Protein AF-0000000072272422 (afdb_homodimer)

Radius of gyration: 20.8 Å; Cα contacts (8 Å, |Δi|>4): 587; chains: 2; bounding box: 52×59×51 Å

Structure (mmCIF, N/CA/C/O backbone):
data_AF-0000000072272422-model_v1
#
loop_
_entity.id
_entity.type
_entity.pdbx_description
1 polymer 'Acyl-CoA thioesterase'
#
loop_
_atom_site.group_PDB
_atom_site.id
_atom_site.type_symbol
_atom_site.label_atom_id
_atom_site.label_alt_id
_atom_site.label_comp_id
_atom_site.label_asym_id
_atom_site.label_entity_id
_atom_site.label_seq_id
_atom_site.pdbx_PDB_ins_code
_atom_site.Cartn_x
_atom_site.Cartn_y
_atom_site.Cartn_z
_atom_site.occupancy
_atom_site.B_iso_or_equiv
_atom_site.auth_seq_id
_atom_site.auth_comp_id
_atom_site.auth_asym_id
_atom_site.auth_atom_id
_atom_site.pdbx_PDB_model_num
ATOM 1 N N . MET A 1 1 ? -20.734 10.156 34 1 33 1 MET A N 1
ATOM 2 C CA . MET A 1 1 ? -20.797 10.438 32.562 1 33 1 MET A CA 1
ATOM 3 C C . MET A 1 1 ? -19.469 10.102 31.891 1 33 1 MET A C 1
ATOM 5 O O . MET A 1 1 ? -18.422 10.664 32.25 1 33 1 MET A O 1
ATOM 9 N N . SER A 1 2 ? -19.031 8.828 31.688 1 39.16 2 SER A N 1
ATOM 10 C CA . SER A 1 2 ? -17.734 8.398 31.172 1 39.16 2 SER A CA 1
ATOM 11 C C . SER A 1 2 ? -17.219 9.344 30.094 1 39.16 2 SER A C 1
ATOM 13 O O . SER A 1 2 ? -17.906 9.578 29.094 1 39.16 2 SER A O 1
ATOM 15 N N . THR A 1 3 ? -16.625 10.383 30.406 1 39.88 3 THR A N 1
ATOM 16 C CA . THR A 1 3 ? -16.047 11.352 29.484 1 39.88 3 THR A CA 1
ATOM 17 C C . THR A 1 3 ? -15.391 10.656 28.297 1 39.88 3 THR A C 1
ATOM 19 O O . THR A 1 3 ? -14.297 10.109 28.406 1 39.88 3 THR A O 1
ATOM 22 N N . GLU A 1 4 ? -15.992 9.695 27.641 1 43.56 4 GLU A N 1
ATOM 23 C CA . GLU A 1 4 ? -15.5 9.102 26.406 1 43.56 4 GLU A CA 1
ATOM 24 C C . GLU A 1 4 ? -14.742 10.133 25.578 1 43.56 4 GLU A C 1
ATOM 26 O O . GLU A 1 4 ? -15.328 11.094 25.078 1 43.56 4 GLU A O 1
ATOM 31 N N . SER A 1 5 ? -13.625 10.719 26.047 1 50.19 5 SER A N 1
ATOM 32 C CA . SER A 1 5 ? -12.766 11.688 25.375 1 50.19 5 SER A CA 1
ATOM 33 C C . SER A 1 5 ? -12.734 11.453 23.859 1 50.19 5 SER A C 1
ATOM 35 O O . SER A 1 5 ? -12.242 10.414 23.406 1 50.19 5 SER A O 1
ATOM 37 N N . SER A 1 6 ? -13.883 11.602 23.141 1 58.84 6 SER A N 1
ATOM 38 C CA . SER A 1 6 ? -14.289 11.414 21.75 1 58.84 6 SER A CA 1
ATOM 39 C C . SER A 1 6 ? -13.242 11.969 20.781 1 58.84 6 SER A C 1
ATOM 41 O O . SER A 1 6 ? -12.961 13.164 20.781 1 58.84 6 SER A O 1
ATOM 43 N N . HIS A 1 7 ? -12.117 11.273 20.578 1 73.88 7 HIS A N 1
ATOM 44 C CA . HIS A 1 7 ? -11.211 11.812 19.562 1 73.88 7 HIS A CA 1
ATOM 45 C C . HIS A 1 7 ? -11.938 12.031 18.25 1 73.88 7 HIS A C 1
ATOM 47 O O . HIS A 1 7 ? -12.961 11.398 17.969 1 73.88 7 HIS A O 1
ATOM 53 N N . GLN A 1 8 ? -11.586 13.156 17.672 1 88.81 8 GLN A N 1
ATOM 54 C CA . GLN A 1 8 ? -12.203 13.562 16.406 1 88.81 8 GLN A CA 1
ATOM 55 C C . GLN A 1 8 ? -11.781 12.648 15.266 1 88.81 8 GLN A C 1
ATOM 57 O O . GLN A 1 8 ? -10.633 12.203 15.211 1 88.81 8 GLN A O 1
ATOM 62 N N . VAL A 1 9 ? -12.75 12.219 14.531 1 95.62 9 VAL A N 1
ATOM 63 C CA . VAL A 1 9 ? -12.531 11.516 13.273 1 95.62 9 VAL A CA 1
ATOM 64 C C . VAL A 1 9 ? -12.828 12.445 12.102 1 95.62 9 VAL A C 1
ATOM 66 O O . VAL A 1 9 ? -13.906 13.039 12.039 1 95.62 9 VAL A O 1
ATOM 69 N N . HIS A 1 10 ? -11.812 12.68 11.266 1 97.38 10 HIS A N 1
ATOM 70 C CA . HIS A 1 10 ? -12.031 13.492 10.07 1 97.38 10 HIS A CA 1
ATOM 71 C C . HIS A 1 10 ? -12.594 12.656 8.93 1 97.38 10 HIS A C 1
ATOM 73 O O . HIS A 1 10 ? -12.148 11.531 8.695 1 97.38 10 HIS A O 1
ATOM 79 N N . THR A 1 11 ? -13.578 13.227 8.266 1 98.25 11 THR A N 1
ATOM 80 C CA . THR A 1 11 ? -14.18 12.547 7.121 1 98.25 11 THR A CA 1
ATOM 81 C C . THR A 1 11 ? -13.906 13.305 5.828 1 98.25 11 THR A C 1
ATOM 83 O O . THR A 1 11 ? -14.141 14.516 5.754 1 98.25 11 THR A O 1
ATOM 86 N N . ALA A 1 12 ? -13.367 12.656 4.852 1 98.62 12 ALA A N 1
ATOM 87 C CA . ALA A 1 12 ? -13.141 13.203 3.516 1 98.62 12 ALA A CA 1
ATOM 88 C C . ALA A 1 12 ? -13.828 12.352 2.449 1 98.62 12 ALA A C 1
ATOM 90 O O . ALA A 1 12 ? -13.914 11.133 2.582 1 98.62 12 ALA A O 1
ATOM 91 N N . THR A 1 13 ? -14.328 13.023 1.436 1 98.62 13 THR A N 1
ATOM 92 C CA . THR A 1 13 ? -14.852 12.344 0.254 1 98.62 13 THR A CA 1
ATOM 93 C C . THR A 1 13 ? -13.859 12.438 -0.904 1 98.62 13 THR A C 1
ATOM 95 O O . THR A 1 13 ? -13.414 13.531 -1.257 1 98.62 13 THR A O 1
ATOM 98 N N . VAL A 1 14 ? -13.523 11.297 -1.444 1 98.75 14 VAL A N 1
ATOM 99 C CA . VAL A 1 14 ? -12.547 11.234 -2.521 1 98.75 14 VAL A CA 1
ATOM 100 C C . VAL A 1 14 ? -13.164 10.57 -3.75 1 98.75 14 VAL A C 1
ATOM 102 O O . VAL A 1 14 ? -13.641 9.438 -3.678 1 98.75 14 VAL A O 1
ATOM 105 N N . PRO A 1 15 ? -13.219 11.266 -4.891 1 98.5 15 PRO A N 1
ATOM 106 C CA . PRO A 1 15 ? -13.734 10.648 -6.109 1 98.5 15 PRO A CA 1
ATOM 107 C C . PRO A 1 15 ? -12.898 9.453 -6.57 1 98.5 15 PRO A C 1
ATOM 109 O O . PRO A 1 15 ? -11.68 9.453 -6.398 1 98.5 15 PRO A O 1
ATOM 112 N N . VAL A 1 16 ? -13.578 8.477 -7.066 1 98.06 16 VAL A N 1
ATOM 113 C CA . VAL A 1 16 ? -12.906 7.34 -7.691 1 98.06 16 VAL A CA 1
ATOM 114 C C . VAL A 1 16 ? -12.789 7.574 -9.195 1 98.06 16 VAL A C 1
ATOM 116 O O . VAL A 1 16 ? -13.75 8 -9.844 1 98.06 16 VAL A O 1
ATOM 119 N N . ARG A 1 17 ? -11.688 7.355 -9.789 1 97 17 ARG A N 1
ATOM 120 C CA . ARG A 1 17 ? -11.414 7.613 -11.195 1 97 17 ARG A CA 1
ATOM 121 C C . ARG A 1 17 ? -11.617 6.355 -12.031 1 97 17 ARG A C 1
ATOM 123 O O . ARG A 1 17 ? -11.547 5.238 -11.508 1 97 17 ARG A O 1
ATOM 130 N N . TRP A 1 18 ? -11.836 6.559 -13.344 1 95.81 18 TRP A N 1
ATOM 131 C CA . TRP A 1 18 ? -11.945 5.453 -14.289 1 95.81 18 TRP A CA 1
ATOM 132 C C . TRP A 1 18 ? -10.703 4.57 -14.25 1 95.81 18 TRP A C 1
ATOM 134 O O . TRP A 1 18 ? -10.805 3.342 -14.289 1 95.81 18 TRP A O 1
ATOM 144 N N . THR A 1 19 ? -9.508 5.121 -14.031 1 95.75 19 THR A N 1
ATOM 145 C CA . THR A 1 19 ? -8.227 4.422 -14.102 1 95.75 19 THR A CA 1
ATOM 146 C C . THR A 1 19 ? -7.93 3.705 -12.789 1 95.75 19 THR A C 1
ATOM 148 O O . THR A 1 19 ? -6.953 2.963 -12.688 1 95.75 19 THR A O 1
ATOM 151 N N . ASP A 1 20 ? -8.773 3.939 -11.758 1 97.81 20 ASP A N 1
ATOM 152 C CA . ASP A 1 20 ? -8.578 3.258 -10.484 1 97.81 20 ASP A CA 1
ATOM 153 C C . ASP A 1 20 ? -9.023 1.8 -10.57 1 97.81 20 ASP A C 1
ATOM 155 O O . ASP A 1 20 ? -8.703 0.996 -9.688 1 97.81 20 ASP A O 1
ATOM 159 N N . PHE A 1 21 ? -9.805 1.434 -11.578 1 96.81 21 PHE A N 1
ATOM 160 C CA . PHE A 1 21 ? -10.375 0.099 -11.688 1 96.81 21 PHE A CA 1
ATOM 161 C C . PHE A 1 21 ? -9.531 -0.782 -12.602 1 96.81 21 PHE A C 1
ATOM 163 O O . PHE A 1 21 ? -9.031 -0.32 -13.633 1 96.81 21 PHE A O 1
ATOM 170 N N . ASP A 1 22 ? -9.477 -2.031 -12.172 1 93.31 22 ASP A N 1
ATOM 171 C CA . ASP A 1 22 ? -8.727 -2.98 -12.992 1 93.31 22 ASP A CA 1
ATOM 172 C C . ASP A 1 22 ? -9.641 -3.676 -14 1 93.31 22 ASP A C 1
ATOM 174 O O . ASP A 1 22 ? -10.805 -3.305 -14.148 1 93.31 22 ASP A O 1
ATOM 178 N N . ARG A 1 23 ? -9.047 -4.617 -14.75 1 89.88 23 ARG A N 1
ATOM 179 C CA . ARG A 1 23 ? -9.75 -5.297 -15.828 1 89.88 23 ARG A CA 1
ATOM 180 C C . ARG A 1 23 ? -10.883 -6.156 -15.289 1 89.88 23 ARG A C 1
ATOM 182 O O . ARG A 1 23 ? -11.758 -6.59 -16.047 1 89.88 23 ARG A O 1
ATOM 189 N N . PHE A 1 24 ? -10.898 -6.445 -13.953 1 87.5 24 PHE A N 1
ATOM 190 C CA . PHE A 1 24 ? -11.953 -7.254 -13.352 1 87.5 24 PHE A CA 1
ATOM 191 C C . PHE A 1 24 ? -13.039 -6.367 -12.742 1 87.5 24 PHE A C 1
ATOM 193 O O . PHE A 1 24 ? -13.984 -6.867 -12.141 1 87.5 24 PHE A O 1
ATOM 200 N N . GLY A 1 25 ? -12.859 -5.039 -12.828 1 91.81 25 GLY A N 1
ATOM 201 C CA . GLY A 1 25 ? -13.875 -4.102 -12.383 1 91.81 25 GLY A CA 1
ATOM 202 C C . GLY A 1 25 ? -13.773 -3.771 -10.906 1 91.81 25 GLY A C 1
ATOM 203 O O . GLY A 1 25 ? -14.766 -3.393 -10.281 1 91.81 25 GLY A O 1
ATOM 204 N N . HIS A 1 26 ? -12.656 -3.996 -10.328 1 93.75 26 HIS A N 1
ATOM 205 C CA . HIS A 1 26 ? -12.422 -3.629 -8.93 1 93.75 26 HIS A CA 1
ATOM 206 C C . HIS A 1 26 ? -11.359 -2.541 -8.82 1 93.75 26 HIS A C 1
ATOM 208 O O . HIS A 1 26 ? -10.469 -2.449 -9.672 1 93.75 26 HIS A O 1
ATOM 214 N N . VAL A 1 27 ? -11.445 -1.719 -7.824 1 97.75 27 VAL A N 1
ATOM 215 C CA . VAL A 1 27 ? -10.359 -0.793 -7.527 1 97.75 27 VAL A CA 1
ATOM 216 C C . VAL A 1 27 ? -9.07 -1.572 -7.27 1 97.75 27 VAL A C 1
ATOM 218 O O . VAL A 1 27 ? -9.07 -2.549 -6.516 1 97.75 27 VAL A O 1
ATOM 221 N N . THR A 1 28 ? -8.023 -1.118 -7.914 1 97.81 28 THR A N 1
ATOM 222 C CA . THR A 1 28 ? -6.742 -1.811 -7.836 1 97.81 28 THR A CA 1
ATOM 223 C C . THR A 1 28 ? -6.121 -1.644 -6.453 1 97.81 28 THR A C 1
ATOM 225 O O . THR A 1 28 ? -6.418 -0.682 -5.742 1 97.81 28 THR A O 1
ATOM 228 N N . ASN A 1 29 ? -5.242 -2.615 -6.047 1 98.25 29 ASN A N 1
ATOM 229 C CA . ASN A 1 29 ? -4.598 -2.574 -4.738 1 98.25 29 ASN A CA 1
ATOM 230 C C . ASN A 1 29 ? -3.852 -1.261 -4.523 1 98.25 29 ASN A C 1
ATOM 232 O O . ASN A 1 29 ? -3.906 -0.683 -3.436 1 98.25 29 ASN A O 1
ATOM 236 N N . SER A 1 30 ? -3.172 -0.799 -5.504 1 98.62 30 SER A N 1
ATOM 237 C CA . SER A 1 30 ? -2.383 0.423 -5.391 1 98.62 30 SER A CA 1
ATOM 238 C C . SER A 1 30 ? -3.279 1.651 -5.277 1 98.62 30 SER A C 1
ATOM 240 O O . SER A 1 30 ? -2.92 2.631 -4.621 1 98.62 30 SER A O 1
ATOM 242 N N . ALA A 1 31 ? -4.465 1.591 -5.887 1 98.56 31 ALA A N 1
ATOM 243 C CA . ALA A 1 31 ? -5.367 2.74 -5.875 1 98.56 31 ALA A CA 1
ATOM 244 C C . ALA A 1 31 ? -5.859 3.035 -4.461 1 98.56 31 ALA A C 1
ATOM 246 O O . ALA A 1 31 ? -6.094 4.195 -4.109 1 98.56 31 ALA A O 1
ATOM 247 N N . TYR A 1 32 ? -5.988 2.01 -3.643 1 98.88 32 TYR A N 1
ATOM 248 C CA . TYR A 1 32 ? -6.367 2.242 -2.254 1 98.88 32 TYR A CA 1
ATOM 249 C C . TYR A 1 32 ? -5.344 3.129 -1.551 1 98.88 32 TYR A C 1
ATOM 251 O O . TYR A 1 32 ? -5.707 3.959 -0.714 1 98.88 32 TYR A O 1
ATOM 259 N N . VAL A 1 33 ? -4.098 2.949 -1.859 1 98.88 33 VAL A N 1
ATOM 260 C CA . VAL A 1 33 ? -3.027 3.766 -1.303 1 98.88 33 VAL A CA 1
ATOM 261 C C . VAL A 1 33 ? -3.209 5.219 -1.731 1 98.88 33 VAL A C 1
ATOM 263 O O . VAL A 1 33 ? -3.102 6.133 -0.91 1 98.88 33 VAL A O 1
ATOM 266 N N . ASP A 1 34 ? -3.572 5.418 -2.973 1 98.56 34 ASP A N 1
ATOM 267 C CA . ASP A 1 34 ? -3.783 6.758 -3.506 1 98.56 34 ASP A CA 1
ATOM 268 C C . ASP A 1 34 ? -4.996 7.422 -2.857 1 98.56 34 ASP A C 1
ATOM 270 O O . ASP A 1 34 ? -4.941 8.602 -2.492 1 98.56 34 ASP A O 1
ATOM 274 N N . LEU A 1 35 ? -6.059 6.691 -2.777 1 98.81 35 LEU A N 1
ATOM 275 C CA . LEU A 1 35 ? -7.273 7.215 -2.17 1 98.81 35 LEU A CA 1
ATOM 276 C C . LEU A 1 35 ? -7.02 7.648 -0.729 1 98.81 35 LEU A C 1
ATOM 278 O O . LEU A 1 35 ? -7.461 8.719 -0.312 1 98.81 35 LEU A O 1
ATOM 282 N N . ALA A 1 36 ? -6.293 6.809 -0.017 1 98.88 36 ALA A N 1
ATOM 283 C CA . ALA A 1 36 ? -5.941 7.137 1.361 1 98.88 36 ALA A CA 1
ATOM 284 C C . ALA A 1 36 ? -5.066 8.383 1.421 1 98.88 36 ALA A C 1
ATOM 286 O O . ALA A 1 36 ? -5.25 9.242 2.293 1 98.88 36 ALA A O 1
ATOM 287 N N . GLN A 1 37 ? -4.125 8.453 0.555 1 98.44 37 GLN A N 1
ATOM 288 C CA . GLN A 1 37 ? -3.242 9.617 0.495 1 98.44 37 GLN A CA 1
ATOM 289 C C . GLN A 1 37 ? -4.031 10.891 0.211 1 98.44 37 GLN A C 1
ATOM 291 O O . GLN A 1 37 ? -3.814 11.914 0.861 1 98.44 37 GLN A O 1
ATOM 296 N N . GLU A 1 38 ? -4.918 10.836 -0.763 1 98.25 38 GLU A N 1
ATOM 297 C CA . GLU A 1 38 ? -5.746 11.992 -1.076 1 98.25 38 GLU A CA 1
ATOM 298 C C . GLU A 1 38 ? -6.559 12.438 0.138 1 98.25 38 GLU A C 1
ATOM 300 O O . GLU A 1 38 ? -6.668 13.633 0.416 1 98.25 38 GLU A O 1
ATOM 305 N N . ALA A 1 39 ? -7.094 11.484 0.856 1 98.75 39 ALA A N 1
ATOM 306 C CA . ALA A 1 39 ? -7.867 11.805 2.051 1 98.75 39 ALA A CA 1
ATOM 307 C C . ALA A 1 39 ? -6.996 12.477 3.109 1 98.75 39 ALA A C 1
ATOM 309 O O . ALA A 1 39 ? -7.434 13.406 3.791 1 98.75 39 ALA A O 1
ATOM 310 N N . ARG A 1 40 ? -5.762 12.008 3.287 1 97.88 40 ARG A N 1
ATOM 311 C CA . ARG A 1 40 ? -4.848 12.648 4.23 1 97.88 40 ARG A CA 1
ATOM 312 C C . ARG A 1 40 ? -4.539 14.078 3.809 1 97.88 40 ARG A C 1
ATOM 314 O O . ARG A 1 40 ? -4.379 14.961 4.656 1 97.88 40 ARG A O 1
ATOM 321 N N . THR A 1 41 ? -4.406 14.289 2.48 1 96.5 41 THR A N 1
ATOM 322 C CA . THR A 1 41 ? -4.176 15.633 1.97 1 96.5 41 THR A CA 1
ATOM 323 C C . THR A 1 41 ? -5.344 16.547 2.316 1 96.5 41 THR A C 1
ATOM 325 O O . THR A 1 41 ? -5.141 17.672 2.787 1 96.5 41 THR A O 1
ATOM 328 N N . VAL A 1 42 ? -6.574 16.109 2.105 1 97.19 42 VAL A N 1
ATOM 329 C CA . VAL A 1 42 ? -7.77 16.875 2.459 1 97.19 42 VAL A CA 1
ATOM 330 C C . VAL A 1 42 ? -7.773 17.156 3.961 1 97.19 42 VAL A C 1
ATOM 332 O O . VAL A 1 42 ? -8.023 18.281 4.383 1 97.19 42 VAL A O 1
ATOM 335 N N . TRP A 1 43 ? -7.438 16.109 4.73 1 97.06 43 TRP A N 1
ATOM 336 C CA . TRP A 1 43 ? -7.359 16.25 6.18 1 97.06 43 TRP A CA 1
ATOM 337 C C . TRP A 1 43 ? -6.371 17.359 6.562 1 97.06 43 TRP A C 1
ATOM 339 O O . TRP A 1 43 ? -6.684 18.219 7.383 1 97.06 43 TRP A O 1
ATOM 349 N N . ALA A 1 44 ? -5.223 17.328 6.012 1 95.12 44 ALA A N 1
ATOM 350 C CA . ALA A 1 44 ? -4.191 18.312 6.309 1 95.12 44 ALA A CA 1
ATOM 351 C C . ALA A 1 44 ? -4.645 19.719 5.918 1 95.12 44 ALA A C 1
ATOM 353 O O . ALA A 1 44 ? -4.449 20.672 6.672 1 95.12 44 ALA A O 1
ATOM 354 N N . ASN A 1 45 ? -5.207 19.844 4.77 1 94.38 45 ASN A N 1
ATOM 355 C CA . ASN A 1 45 ? -5.691 21.141 4.305 1 94.38 45 ASN A CA 1
ATOM 356 C C . ASN A 1 45 ? -6.766 21.703 5.23 1 94.38 45 ASN A C 1
ATOM 358 O O . ASN A 1 45 ? -6.75 22.891 5.555 1 94.38 45 ASN A O 1
ATOM 362 N N . ASP A 1 46 ? -7.629 20.859 5.695 1 94.25 46 ASP A N 1
ATOM 363 C CA . ASP A 1 46 ? -8.758 21.281 6.52 1 94.25 46 ASP A CA 1
ATOM 364 C C . ASP A 1 46 ? -8.297 21.688 7.918 1 94.25 46 ASP A C 1
ATOM 366 O O . ASP A 1 46 ? -8.953 22.484 8.586 1 94.25 46 ASP A O 1
ATOM 370 N N . ASN A 1 47 ? -7.18 21.125 8.352 1 92 47 ASN A N 1
ATOM 371 C CA . ASN A 1 47 ? -6.875 21.25 9.766 1 92 47 ASN A CA 1
ATOM 372 C C . ASN A 1 47 ? -5.598 22.047 10 1 92 47 ASN A C 1
ATOM 374 O O . ASN A 1 47 ? -5.363 22.562 11.094 1 92 47 ASN A O 1
ATOM 378 N N . PHE A 1 48 ? -4.75 22.141 9.023 1 87.69 48 PHE A N 1
ATOM 379 C CA . PHE A 1 48 ? -3.557 22.969 9.133 1 87.69 48 PHE A CA 1
ATOM 380 C C . PHE A 1 48 ? -3.711 24.266 8.336 1 87.69 48 PHE A C 1
ATOM 382 O O . PHE A 1 48 ? -3.66 25.359 8.898 1 87.69 48 PHE A O 1
ATOM 389 N N . ALA A 1 49 ? -4.055 24.172 7.125 1 76.62 49 ALA A N 1
ATOM 390 C CA . ALA A 1 49 ? -4.07 25.328 6.219 1 76.62 49 ALA A CA 1
ATOM 391 C C . ALA A 1 49 ? -5.145 26.328 6.621 1 76.62 49 ALA A C 1
ATOM 393 O O . ALA A 1 49 ? -4.887 27.531 6.668 1 76.62 49 ALA A O 1
ATOM 394 N N . VAL A 1 50 ? -6.273 25.891 6.957 1 74.25 50 VAL A N 1
ATOM 395 C CA . VAL A 1 50 ? -7.406 26.75 7.297 1 74.25 50 VAL A CA 1
ATOM 396 C C . VAL A 1 50 ? -7.105 27.516 8.586 1 74.25 50 VAL A C 1
ATOM 398 O O . VAL A 1 50 ? -7.551 28.656 8.75 1 74.25 50 VAL A O 1
ATOM 401 N N . LYS A 1 51 ? -6.242 26.906 9.344 1 77.81 51 LYS A N 1
ATOM 402 C CA . LYS A 1 51 ? -5.922 27.531 10.625 1 77.81 51 LYS A CA 1
ATOM 403 C C . LYS A 1 51 ? -4.703 28.438 10.5 1 77.81 51 LYS A C 1
ATOM 405 O O . LYS A 1 51 ? -4.238 29 11.5 1 77.81 51 LYS A O 1
ATOM 410 N N . GLY A 1 52 ? -4.215 28.516 9.211 1 78.31 52 GLY A N 1
ATOM 411 C CA . GLY 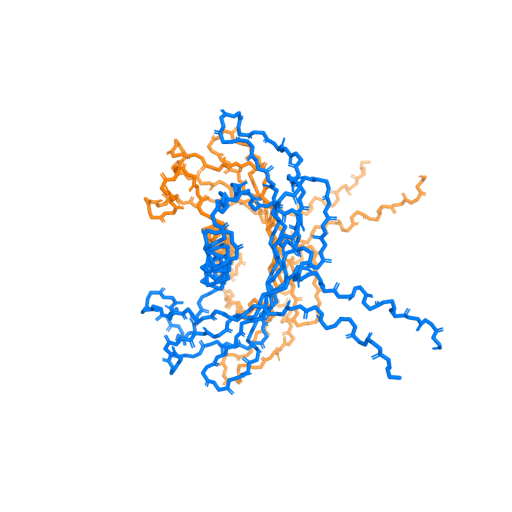A 1 52 ? -3.1 29.422 8.961 1 78.31 52 GLY A CA 1
ATOM 412 C C . GLY A 1 52 ? -1.747 28.781 9.211 1 78.31 52 GLY A C 1
ATOM 413 O O . GLY A 1 52 ? -0.725 29.469 9.242 1 78.31 52 GLY A O 1
ATOM 414 N N . HIS A 1 53 ? -1.85 27.453 9.422 1 79.06 53 HIS A N 1
ATOM 415 C CA . HIS A 1 53 ? -0.601 26.75 9.688 1 79.06 53 HIS A CA 1
ATOM 416 C C . HIS A 1 53 ? -0.045 26.125 8.414 1 79.06 53 HIS A C 1
ATOM 418 O O . HIS A 1 53 ? -0.803 25.781 7.5 1 79.06 53 HIS A O 1
ATOM 424 N N . GLN A 1 54 ? 1.238 26.109 8.375 1 84.31 54 GLN A N 1
ATOM 425 C CA . GLN A 1 54 ? 1.876 25.375 7.289 1 84.31 54 GLN A CA 1
ATOM 426 C C . GLN A 1 54 ? 1.625 23.875 7.426 1 84.31 54 GLN A C 1
ATOM 428 O O . GLN A 1 54 ? 1.672 23.328 8.531 1 84.31 54 GLN A O 1
ATOM 433 N N . ILE A 1 55 ? 1.175 23.266 6.387 1 87.56 55 ILE A N 1
ATOM 434 C CA . ILE A 1 55 ? 1.056 21.812 6.355 1 87.56 55 ILE A CA 1
ATOM 435 C C . ILE A 1 55 ? 2.439 21.188 6.473 1 87.56 55 ILE A C 1
ATOM 437 O O . ILE A 1 55 ? 3.35 21.516 5.711 1 87.56 55 ILE A O 1
ATOM 441 N N . PRO A 1 56 ? 2.57 20.344 7.43 1 90.06 56 PRO A N 1
ATOM 442 C CA . PRO A 1 56 ? 3.881 19.703 7.539 1 90.06 56 PRO A CA 1
ATOM 443 C C . PRO A 1 56 ? 4.223 18.844 6.32 1 90.06 56 PRO A C 1
ATOM 445 O O . PRO A 1 56 ? 3.354 18.156 5.789 1 90.06 56 PRO A O 1
ATOM 448 N N . ALA A 1 57 ? 5.477 19.016 5.902 1 91.69 57 ALA A N 1
ATOM 449 C CA . ALA A 1 57 ? 5.996 18.078 4.914 1 91.69 57 ALA A CA 1
ATOM 450 C C 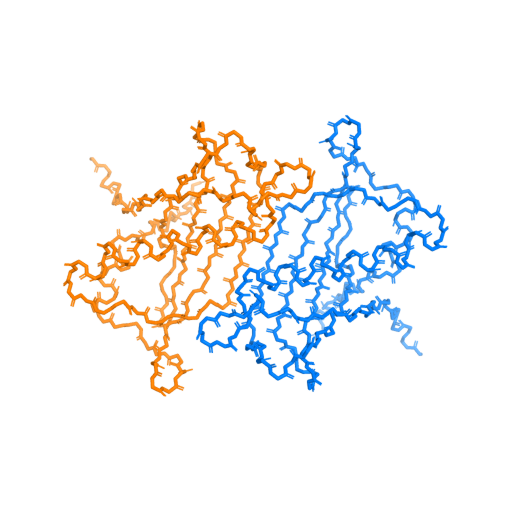. ALA A 1 57 ? 6.305 16.734 5.555 1 91.69 57 ALA A C 1
ATOM 452 O O . ALA A 1 57 ? 6.973 16.656 6.59 1 91.69 57 ALA A O 1
ATOM 453 N N . VAL A 1 58 ? 5.762 15.68 4.957 1 95.06 58 VAL A N 1
ATOM 454 C CA . VAL A 1 58 ? 5.988 14.359 5.535 1 95.06 58 VAL A CA 1
ATOM 455 C C . VAL A 1 58 ? 6.414 13.383 4.445 1 95.06 58 VAL A C 1
ATOM 457 O O . VAL A 1 58 ? 6.062 13.555 3.275 1 95.06 58 VAL A O 1
ATOM 460 N N . PHE A 1 59 ? 7.184 12.367 4.875 1 95.19 59 PHE A N 1
ATOM 461 C CA . PHE A 1 59 ? 7.445 11.164 4.094 1 95.19 59 PHE A CA 1
ATOM 462 C C . PHE A 1 59 ? 6.75 9.953 4.711 1 95.19 59 PHE A C 1
ATOM 464 O O . PHE A 1 59 ? 6.758 9.789 5.93 1 95.19 59 PHE A O 1
ATOM 471 N N . VAL A 1 60 ? 6.156 9.203 3.846 1 98.12 60 VAL A N 1
ATOM 472 C CA . VAL A 1 60 ? 5.598 7.945 4.324 1 98.12 60 VAL A CA 1
ATOM 473 C C . VAL A 1 60 ? 6.715 6.914 4.484 1 98.12 60 VAL A C 1
ATOM 475 O O . VAL A 1 60 ? 7.426 6.605 3.527 1 98.12 60 VAL A O 1
ATOM 478 N N . ARG A 1 61 ? 6.801 6.418 5.66 1 98.38 61 ARG A N 1
ATOM 479 C CA . ARG A 1 61 ? 7.84 5.441 5.98 1 98.38 61 ARG A CA 1
ATOM 480 C C . ARG A 1 61 ? 7.305 4.016 5.867 1 98.38 61 ARG A C 1
ATOM 482 O O . ARG A 1 61 ? 8.062 3.082 5.605 1 98.38 61 ARG A O 1
ATOM 489 N N . HIS A 1 62 ? 6.086 3.861 6.164 1 98.81 62 HIS A N 1
ATOM 490 C CA . HIS A 1 62 ? 5.426 2.562 6.211 1 98.81 62 HIS A CA 1
ATOM 491 C C . HIS A 1 62 ? 3.941 2.686 5.879 1 98.81 62 HIS A C 1
ATOM 493 O O . HIS A 1 62 ? 3.275 3.621 6.328 1 98.81 62 HIS A O 1
ATOM 499 N N . ILE A 1 63 ? 3.461 1.791 5.109 1 98.88 63 ILE A N 1
ATOM 500 C CA . ILE A 1 63 ? 2.023 1.714 4.875 1 98.88 63 ILE A CA 1
ATOM 501 C C . ILE A 1 63 ? 1.566 0.259 4.945 1 98.88 63 ILE A C 1
ATOM 503 O O . ILE A 1 63 ? 2.299 -0.648 4.543 1 98.88 63 ILE A O 1
ATOM 507 N N . GLU A 1 64 ? 0.351 0.072 5.445 1 98.75 64 GLU A N 1
ATOM 508 C CA . GLU A 1 64 ? -0.373 -1.196 5.434 1 98.75 64 GLU A CA 1
ATOM 509 C C . GLU A 1 64 ? -1.795 -1.014 4.91 1 98.75 64 GLU A C 1
ATOM 511 O O . GLU A 1 64 ? -2.449 -0.012 5.207 1 98.75 64 GLU A O 1
ATOM 516 N N . VAL A 1 65 ? -2.178 -1.974 4.211 1 98.94 65 VAL A N 1
ATOM 517 C CA . VAL A 1 65 ? -3.566 -1.986 3.762 1 98.94 65 VAL A CA 1
ATOM 518 C C . VAL A 1 65 ? -4.184 -3.359 4.027 1 98.94 65 VAL A C 1
ATOM 520 O O . VAL A 1 65 ? -3.625 -4.383 3.627 1 98.94 65 VAL A O 1
ATOM 523 N N . ASP A 1 66 ? -5.223 -3.414 4.734 1 98.94 66 ASP A N 1
ATOM 524 C CA . ASP A 1 66 ? -6.105 -4.578 4.77 1 98.94 66 ASP A CA 1
ATOM 525 C C . ASP A 1 66 ? -7.258 -4.422 3.781 1 98.94 66 ASP A C 1
ATOM 527 O O . ASP A 1 66 ? -8.062 -3.498 3.9 1 98.94 66 ASP A O 1
ATOM 531 N N . TYR A 1 67 ? -7.23 -5.281 2.848 1 98.69 67 TYR A N 1
ATOM 532 C CA . TYR A 1 67 ? -8.32 -5.289 1.872 1 98.69 67 TYR A CA 1
ATOM 533 C C . TYR A 1 67 ? -9.461 -6.176 2.34 1 98.69 67 TYR A C 1
ATOM 535 O O . TYR A 1 67 ? -9.32 -7.398 2.404 1 98.69 67 TYR A O 1
ATOM 543 N N . LEU A 1 68 ? -10.609 -5.609 2.562 1 98.12 68 LEU A N 1
ATOM 544 C CA . LEU A 1 68 ? -11.695 -6.324 3.223 1 98.12 68 LEU A CA 1
ATOM 545 C C . LEU A 1 68 ? -12.797 -6.676 2.23 1 98.12 68 LEU A C 1
ATOM 547 O O . LEU A 1 68 ? -13.352 -7.777 2.275 1 98.12 68 LEU A O 1
ATOM 551 N N . ARG A 1 69 ? -13.148 -5.695 1.438 1 96.06 69 ARG A N 1
ATOM 552 C CA . ARG A 1 69 ? -14.156 -5.828 0.392 1 96.06 69 ARG A CA 1
ATOM 553 C C . ARG A 1 69 ? -13.781 -5.008 -0.838 1 96.06 69 ARG A C 1
ATOM 555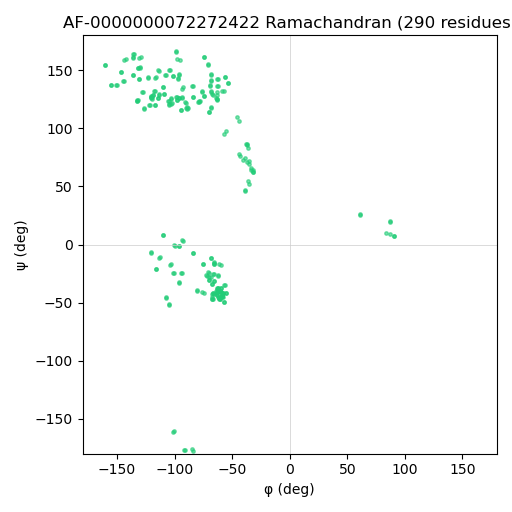 O O . ARG A 1 69 ? -13.273 -3.891 -0.714 1 96.06 69 ARG A O 1
ATOM 562 N N . PRO A 1 70 ? -14.062 -5.617 -2.023 1 96.19 70 PRO A N 1
ATOM 563 C CA . PRO A 1 70 ? -13.75 -4.812 -3.207 1 96.19 70 PRO A CA 1
ATOM 564 C C . PRO A 1 70 ? -14.664 -3.598 -3.352 1 96.19 70 PRO A C 1
ATOM 566 O O . PRO A 1 70 ? -15.852 -3.67 -3.016 1 96.19 70 PRO A O 1
ATOM 569 N N . ILE A 1 71 ? 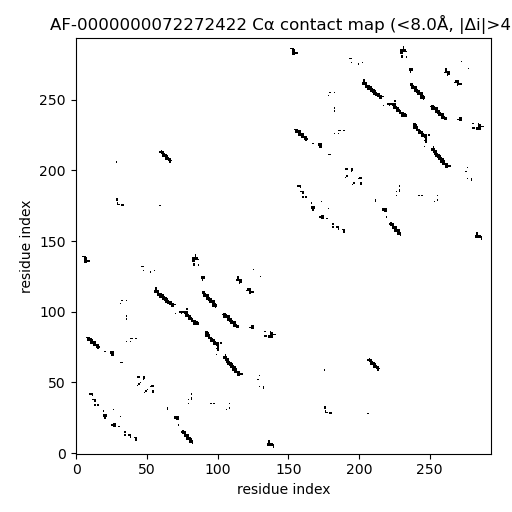-14.094 -2.49 -3.779 1 97.5 71 ILE A N 1
ATOM 570 C CA . ILE A 1 71 ? -14.891 -1.349 -4.219 1 97.5 71 ILE A CA 1
ATOM 571 C C . ILE A 1 71 ? -15.289 -1.533 -5.68 1 97.5 71 ILE A C 1
ATOM 573 O O . ILE A 1 71 ? -14.438 -1.729 -6.547 1 97.5 71 ILE A O 1
ATOM 577 N N . MET A 1 72 ? -16.578 -1.431 -5.988 1 96.06 72 MET A N 1
ATOM 578 C CA . MET A 1 72 ? -17.125 -1.739 -7.305 1 96.06 72 MET A CA 1
ATOM 579 C C . MET A 1 72 ? -17.328 -0.467 -8.117 1 96.06 72 MET A C 1
ATOM 581 O O . MET A 1 72 ? -17.391 0.631 -7.562 1 96.06 72 MET A O 1
ATOM 585 N N . PRO A 1 73 ? -17.547 -0.659 -9.422 1 95.31 73 PRO A N 1
ATOM 586 C CA . PRO A 1 73 ? -17.672 0.504 -10.305 1 95.31 73 PRO A CA 1
ATOM 587 C C . PRO A 1 73 ? -18.906 1.349 -10 1 95.31 73 PRO A C 1
ATOM 589 O O . PRO A 1 73 ? -19 2.492 -10.453 1 95.31 73 PRO A O 1
ATOM 592 N N . SER A 1 74 ? -19.797 0.825 -9.32 1 94.75 74 SER A N 1
ATOM 593 C CA . SER A 1 74 ? -20.969 1.592 -8.922 1 94.75 74 SER A CA 1
ATOM 594 C C . SER A 1 74 ? -20.609 2.678 -7.918 1 94.75 74 SER A C 1
ATOM 596 O O . SER A 1 74 ? -21.422 3.574 -7.645 1 94.75 74 SER A O 1
ATOM 598 N N . THR A 1 75 ? -19.438 2.637 -7.383 1 96.19 75 THR A N 1
ATOM 599 C CA . THR A 1 75 ? -18.969 3.637 -6.426 1 96.19 75 THR A CA 1
ATOM 600 C C . THR A 1 75 ? -18.281 4.797 -7.145 1 96.19 75 THR A C 1
ATOM 602 O O . THR A 1 75 ? -17.25 4.613 -7.797 1 96.19 75 THR A O 1
ATOM 605 N N . SER A 1 76 ? -18.828 5.984 -7.027 1 96.62 76 SER A N 1
ATOM 606 C CA . SER A 1 76 ? -18.25 7.156 -7.68 1 96.62 76 SER A CA 1
ATOM 607 C C . SER A 1 76 ? -17.312 7.902 -6.738 1 96.62 76 SER A C 1
ATOM 609 O O . SER A 1 76 ? -16.453 8.68 -7.188 1 96.62 76 SER A O 1
ATOM 611 N N . GLN A 1 77 ? -17.531 7.73 -5.449 1 98.31 77 GLN A N 1
ATOM 612 C CA . GLN A 1 77 ? -16.688 8.328 -4.422 1 98.31 77 GLN A CA 1
ATOM 613 C C . GLN A 1 77 ? -16.578 7.418 -3.195 1 98.31 77 GLN A C 1
ATOM 615 O O . GLN A 1 77 ? -17.531 6.691 -2.881 1 98.31 77 GLN A O 1
ATOM 620 N N . VAL A 1 78 ? -15.43 7.508 -2.576 1 98.75 78 VAL A N 1
ATOM 621 C CA . VAL A 1 78 ? -15.281 6.809 -1.306 1 98.75 78 VAL A CA 1
ATOM 622 C C . VAL A 1 78 ? -15.258 7.812 -0.158 1 98.75 78 VAL A C 1
ATOM 624 O O . VAL A 1 78 ? -14.82 8.953 -0.33 1 98.75 78 VAL A O 1
ATOM 627 N N . VAL A 1 79 ? -15.797 7.41 0.917 1 98.81 79 VAL A N 1
ATOM 628 C CA . VAL A 1 79 ? -15.664 8.164 2.16 1 98.81 79 VAL A CA 1
ATOM 629 C C . VAL A 1 79 ? -14.516 7.59 2.986 1 98.81 79 VAL A C 1
ATOM 631 O O . VAL A 1 79 ? -14.453 6.383 3.229 1 98.81 79 VAL A O 1
ATOM 634 N N . VAL A 1 80 ? -13.594 8.453 3.365 1 98.88 80 VAL A N 1
ATOM 635 C CA . VAL A 1 80 ? -12.438 8.016 4.141 1 98.88 80 VAL A CA 1
ATOM 636 C C . VAL A 1 80 ? -12.453 8.688 5.512 1 98.88 80 VAL A C 1
ATOM 638 O O . VAL A 1 80 ? -12.477 9.914 5.605 1 98.88 80 VAL A O 1
ATOM 641 N N . GLU A 1 81 ? -12.5 7.871 6.523 1 98.69 81 GLU A N 1
ATOM 642 C CA . GLU A 1 81 ? -12.359 8.344 7.898 1 98.69 81 GLU A CA 1
ATOM 643 C C . GLU A 1 81 ? -10.914 8.258 8.375 1 98.69 81 GLU A C 1
ATOM 645 O O . GLU A 1 81 ? -10.289 7.199 8.281 1 98.69 81 GLU A O 1
ATOM 650 N N . THR A 1 82 ? -10.391 9.383 8.859 1 98.25 82 THR A N 1
ATOM 651 C CA . THR A 1 82 ? -8.984 9.469 9.242 1 98.25 82 THR A CA 1
ATOM 652 C C . THR A 1 82 ? -8.844 9.812 10.727 1 98.25 82 THR A C 1
ATOM 654 O O . THR A 1 82 ? -9.484 10.75 11.211 1 98.25 82 THR A O 1
ATOM 657 N N . GLU A 1 83 ? -8.109 9.031 11.43 1 97.81 83 GLU A N 1
ATOM 658 C CA . GLU A 1 83 ? -7.695 9.336 12.797 1 97.81 83 GLU A CA 1
ATOM 659 C C . GLU A 1 83 ? -6.188 9.172 12.969 1 97.81 83 GLU A C 1
ATOM 661 O O . GLU A 1 83 ? -5.52 8.594 12.109 1 97.81 83 GLU A O 1
ATOM 666 N N . VAL A 1 84 ? -5.668 9.781 14.023 1 97.56 84 VAL A N 1
ATOM 667 C CA . VAL A 1 84 ? -4.266 9.602 14.398 1 97.56 84 VAL A CA 1
ATOM 668 C C . VAL A 1 84 ? -4.16 8.57 15.523 1 97.56 84 VAL A C 1
ATOM 670 O O . VAL A 1 84 ? -4.785 8.727 16.578 1 97.56 84 VAL A O 1
ATOM 673 N N . VAL A 1 85 ? -3.293 7.516 15.297 1 97.62 85 VAL A N 1
ATOM 674 C CA . VAL A 1 85 ? -3.32 6.422 16.266 1 97.62 85 VAL A CA 1
ATOM 675 C C . VAL A 1 85 ? -2.004 6.383 17.031 1 97.62 85 VAL A C 1
ATOM 677 O O . VAL A 1 85 ? -1.886 5.676 18.031 1 97.62 85 VAL A O 1
ATOM 680 N N . HIS A 1 86 ? -1.022 7.082 16.641 1 97.69 86 HIS A N 1
ATOM 681 C CA . HIS A 1 86 ? 0.255 7.191 17.328 1 97.69 86 HIS A CA 1
ATOM 682 C C . HIS A 1 86 ? 0.962 8.5 16.984 1 97.69 86 HIS A C 1
ATOM 684 O O . HIS A 1 86 ? 0.963 8.922 15.828 1 97.69 86 HIS A O 1
ATOM 690 N N . ILE A 1 87 ? 1.507 9.125 17.953 1 97.06 87 ILE A N 1
ATOM 691 C CA . ILE A 1 87 ? 2.334 10.305 17.75 1 97.06 87 ILE A CA 1
ATOM 692 C C . ILE A 1 87 ? 3.689 10.109 18.422 1 97.06 87 ILE A C 1
ATOM 694 O O . ILE A 1 87 ? 3.758 9.883 19.641 1 97.06 87 ILE A O 1
ATOM 698 N N . GLY A 1 88 ? 4.727 10.109 17.641 1 97.25 88 GLY A N 1
ATOM 699 C CA . GLY A 1 88 ? 6.086 10.078 18.172 1 97.25 88 GLY A CA 1
ATOM 700 C C . GLY A 1 88 ? 6.766 11.43 18.156 1 97.25 88 GLY A C 1
ATOM 701 O O . GLY A 1 88 ? 6.098 12.469 18.078 1 97.25 88 GLY A O 1
ATOM 702 N N . ASN A 1 89 ? 8.078 11.391 18.25 1 97.62 89 ASN A N 1
ATOM 703 C CA . ASN A 1 89 ? 8.844 12.633 18.25 1 97.62 89 ASN A CA 1
ATOM 704 C C . ASN A 1 89 ? 8.914 13.25 16.859 1 97.62 89 ASN A C 1
ATOM 706 O O . ASN A 1 89 ? 8.781 14.461 16.703 1 97.62 89 ASN A O 1
ATOM 710 N N . THR A 1 90 ? 9.117 12.398 15.891 1 97.88 90 THR A N 1
ATOM 711 C CA . THR A 1 90 ? 9.32 12.906 14.539 1 97.88 90 THR A CA 1
ATOM 712 C C . THR A 1 90 ? 8.25 12.367 13.586 1 97.88 90 THR A C 1
ATOM 714 O O . THR A 1 90 ? 8.172 12.789 12.43 1 97.88 90 THR A O 1
ATOM 717 N N . SER A 1 91 ? 7.434 11.422 14.133 1 98.31 91 SER A N 1
ATOM 718 C CA . SER A 1 91 ? 6.496 10.742 13.242 1 98.31 91 SER A CA 1
ATOM 719 C C . SER A 1 91 ? 5.117 10.617 13.875 1 98.31 91 SER A C 1
ATOM 721 O O . SER A 1 91 ? 4.965 10.812 15.086 1 98.31 91 SER A O 1
ATOM 723 N N . PHE A 1 92 ? 4.168 10.391 13.07 1 98 92 PHE A N 1
ATOM 724 C CA . PHE A 1 92 ? 2.826 10.047 13.523 1 98 92 PHE A CA 1
ATOM 725 C C . PHE A 1 92 ? 2.186 9.031 12.586 1 98 92 PHE A C 1
ATOM 727 O O . PHE A 1 92 ? 2.607 8.883 11.438 1 98 92 PHE A O 1
ATOM 734 N N . THR A 1 93 ? 1.16 8.305 13.117 1 98.69 93 THR A N 1
ATOM 735 C CA . THR A 1 93 ? 0.504 7.227 12.391 1 98.69 93 THR A CA 1
ATOM 736 C C . THR A 1 93 ? -0.983 7.52 12.211 1 98.69 93 THR A C 1
ATOM 738 O O . THR A 1 93 ? -1.677 7.836 13.18 1 98.69 93 THR A O 1
ATOM 741 N N . THR A 1 94 ? -1.394 7.477 11.008 1 98.44 94 THR A N 1
ATOM 742 C CA . THR A 1 94 ? -2.824 7.586 10.75 1 98.44 94 THR A CA 1
ATOM 743 C C . THR A 1 94 ? -3.43 6.215 10.461 1 98.44 94 THR A C 1
ATOM 745 O O . THR A 1 94 ? -2.762 5.34 9.906 1 98.44 94 THR A O 1
ATOM 748 N N . ARG A 1 95 ? -4.621 6.012 10.883 1 98.69 95 ARG A N 1
ATOM 749 C CA . ARG A 1 95 ? -5.504 4.918 10.492 1 98.69 95 ARG A CA 1
ATOM 750 C C . ARG A 1 95 ? -6.711 5.434 9.711 1 98.69 95 ARG A C 1
ATOM 752 O O . ARG A 1 95 ? -7.387 6.367 10.156 1 98.69 95 ARG A O 1
ATOM 759 N N . GLN A 1 96 ? -6.953 4.824 8.578 1 98.88 96 GLN A N 1
ATOM 760 C CA . GLN A 1 96 ? -8.023 5.277 7.695 1 98.88 96 GLN A CA 1
ATOM 761 C C . GLN A 1 96 ? -8.945 4.125 7.309 1 98.88 96 GLN A C 1
ATOM 763 O O . GLN A 1 96 ? -8.477 3.029 6.992 1 98.88 96 GLN A O 1
ATOM 768 N N . HIS A 1 97 ? -10.18 4.34 7.434 1 98.88 97 HIS A N 1
ATOM 769 C CA . HIS A 1 97 ? -11.195 3.424 6.926 1 98.88 97 HIS A CA 1
ATOM 770 C C . HIS A 1 97 ? -11.805 3.943 5.629 1 98.88 97 HIS A C 1
ATOM 772 O O . HIS A 1 97 ? -12.352 5.047 5.598 1 98.88 97 HIS A O 1
ATOM 778 N N . LEU A 1 98 ? -11.719 3.197 4.59 1 98.94 98 LEU A N 1
ATOM 779 C CA . LEU A 1 98 ? -12.297 3.549 3.299 1 98.94 98 LEU A CA 1
ATOM 780 C C . LEU A 1 98 ? -13.648 2.867 3.102 1 98.94 98 LEU A C 1
ATOM 782 O O . LEU A 1 98 ? -13.734 1.638 3.145 1 98.94 98 LEU A O 1
ATOM 786 N N . LYS A 1 99 ? -14.617 3.678 2.848 1 98.81 99 LYS A N 1
ATOM 787 C CA . LYS A 1 99 ? -15.984 3.174 2.713 1 98.81 99 LYS A CA 1
ATOM 788 C C . LYS A 1 99 ? -16.516 3.406 1.305 1 98.81 99 LYS A C 1
ATOM 790 O O . LYS A 1 99 ? -16.281 4.461 0.709 1 98.81 99 LYS A O 1
ATOM 795 N N . ASP A 1 100 ? -17.312 2.432 0.823 1 98.12 100 ASP A N 1
ATOM 796 C CA . ASP A 1 100 ? -17.938 2.596 -0.489 1 98.12 100 ASP A CA 1
ATOM 797 C C . ASP A 1 100 ? -19.234 3.402 -0.391 1 98.12 100 ASP A C 1
ATOM 799 O O . ASP A 1 100 ? -19.531 3.963 0.662 1 98.12 100 ASP A O 1
ATOM 803 N N . GLY A 1 101 ? -19.906 3.566 -1.516 1 95.12 101 GLY A N 1
ATOM 804 C CA . GLY A 1 101 ? -21.109 4.387 -1.591 1 95.12 101 GLY A CA 1
ATOM 805 C C . GLY A 1 101 ? -22.219 3.9 -0.681 1 95.12 101 GLY A C 1
ATOM 806 O O . GLY A 1 101 ? -23.156 4.652 -0.369 1 95.12 101 GLY A O 1
ATOM 807 N N . GLU A 1 102 ? -22.125 2.652 -0.233 1 96.5 102 GLU A N 1
ATOM 808 C CA . GLU A 1 102 ? -23.156 2.07 0.622 1 96.5 102 GLU A CA 1
ATOM 809 C C . GLU A 1 102 ? -22.734 2.096 2.088 1 96.5 102 GLU A C 1
ATOM 811 O O . GLU A 1 102 ? -23.453 1.579 2.953 1 96.5 102 GLU A O 1
ATOM 816 N N . GLY A 1 103 ? -21.578 2.578 2.379 1 97.25 103 GLY A N 1
ATOM 817 C CA . GLY A 1 103 ? -21.109 2.75 3.748 1 97.25 103 GLY A CA 1
ATOM 818 C C . GLY A 1 103 ? -20.359 1.55 4.277 1 97.25 103 GLY A C 1
ATOM 819 O O . GLY A 1 103 ? -19.969 1.519 5.449 1 97.25 103 GLY A O 1
ATOM 820 N N . HIS A 1 104 ? -20.062 0.515 3.42 1 97.94 104 HIS A N 1
ATOM 821 C CA . HIS A 1 104 ? -19.281 -0.64 3.84 1 97.94 104 HIS A CA 1
ATOM 822 C C . HIS A 1 104 ? -17.797 -0.297 3.924 1 97.94 104 HIS A C 1
ATOM 824 O O . HIS A 1 104 ? -17.25 0.322 3.012 1 97.94 104 HIS A O 1
ATOM 830 N N . VAL A 1 105 ? -17.156 -0.659 5.031 1 98.75 105 VAL A N 1
ATOM 831 C CA . VAL A 1 105 ? -15.703 -0.522 5.105 1 98.75 105 VAL A CA 1
ATOM 832 C C . VAL A 1 105 ? -15.039 -1.512 4.148 1 98.75 105 VAL A C 1
ATOM 834 O O . VAL A 1 105 ? -15.18 -2.727 4.312 1 98.75 105 VAL A O 1
ATOM 837 N N . CYS A 1 106 ? -14.336 -1.003 3.182 1 98.75 106 CYS A N 1
ATOM 838 C CA . CYS A 1 106 ? -13.742 -1.829 2.139 1 98.75 106 CYS A CA 1
ATOM 839 C C . CYS A 1 106 ? -12.258 -2.059 2.408 1 98.75 106 CYS A C 1
ATOM 841 O O . CYS A 1 106 ? -11.68 -3.041 1.935 1 98.75 106 CYS A O 1
ATOM 843 N N . ALA A 1 107 ? -11.648 -1.174 3.146 1 98.88 107 ALA A N 1
ATOM 844 C CA . ALA A 1 107 ? -10.227 -1.309 3.455 1 98.88 107 ALA A CA 1
ATOM 845 C C . ALA A 1 107 ? -9.852 -0.477 4.68 1 98.88 107 ALA A C 1
ATOM 847 O O . ALA A 1 107 ? -10.539 0.491 5.012 1 98.88 107 ALA A O 1
ATOM 848 N N . THR A 1 108 ? -8.828 -0.881 5.328 1 98.94 108 THR A N 1
ATOM 849 C CA . THR A 1 108 ? -8.141 -0.095 6.352 1 98.94 108 THR A CA 1
ATOM 850 C C . THR A 1 108 ? -6.699 0.186 5.945 1 98.94 108 THR A C 1
ATOM 852 O O . THR A 1 108 ? -5.992 -0.712 5.48 1 98.94 108 THR A O 1
ATOM 855 N N . VAL A 1 109 ? -6.328 1.403 6.066 1 98.94 109 VAL A N 1
ATOM 856 C CA . VAL A 1 109 ? -4.977 1.816 5.711 1 98.94 109 VAL A CA 1
ATOM 857 C C . VAL A 1 109 ? -4.285 2.418 6.93 1 98.94 109 VAL A C 1
ATOM 859 O O . VAL A 1 109 ? -4.836 3.301 7.594 1 98.94 109 VAL A O 1
ATOM 862 N N . ILE A 1 110 ? -3.113 1.923 7.262 1 98.94 110 ILE A N 1
ATOM 863 C CA . ILE A 1 110 ? -2.238 2.51 8.273 1 98.94 110 ILE A CA 1
ATOM 864 C C . ILE A 1 110 ? -1.021 3.137 7.598 1 98.94 110 ILE A C 1
ATOM 866 O O . ILE A 1 110 ? -0.376 2.506 6.754 1 98.94 110 ILE A O 1
ATOM 870 N N . ALA A 1 111 ? -0.746 4.316 7.922 1 98.88 111 ALA A N 1
ATOM 871 C CA . ALA A 1 111 ? 0.405 5 7.336 1 98.88 111 ALA A CA 1
ATOM 872 C C . ALA A 1 111 ? 1.245 5.68 8.414 1 98.88 111 ALA A C 1
ATOM 874 O O . ALA A 1 111 ? 0.729 6.477 9.203 1 98.88 111 ALA A O 1
ATOM 875 N N . VAL A 1 112 ? 2.508 5.359 8.461 1 98.88 112 VAL A N 1
ATOM 876 C CA . VAL A 1 112 ? 3.471 6.062 9.305 1 98.88 112 VAL A CA 1
ATOM 877 C C . VAL A 1 112 ? 4.105 7.211 8.516 1 98.88 112 VAL A C 1
ATOM 879 O O . VAL A 1 112 ? 4.715 6.988 7.469 1 98.88 112 VAL A O 1
ATOM 882 N N . GLN A 1 113 ? 3.98 8.367 9.008 1 98.38 113 GLN A N 1
ATOM 883 C CA . GLN A 1 113 ? 4.465 9.57 8.336 1 98.38 113 GLN A CA 1
ATOM 884 C C . GLN A 1 113 ? 5.523 10.281 9.18 1 98.38 113 GLN A C 1
ATOM 886 O O . GLN A 1 113 ? 5.309 10.539 10.367 1 98.38 113 GLN A O 1
ATOM 891 N N . VAL A 1 114 ? 6.633 10.57 8.594 1 98.12 114 VAL A N 1
ATOM 892 C CA . VAL A 1 114 ? 7.746 11.227 9.266 1 98.12 114 VAL A CA 1
ATOM 893 C C . VAL A 1 114 ? 7.832 12.688 8.828 1 98.12 114 VAL A C 1
ATOM 895 O O . VAL A 1 114 ? 7.957 12.977 7.633 1 98.12 114 VAL A O 1
ATOM 898 N N . ALA A 1 115 ? 7.785 13.578 9.766 1 97.38 115 ALA A N 1
ATOM 899 C CA . ALA A 1 115 ? 7.938 15 9.461 1 97.38 115 ALA A CA 1
ATOM 900 C C . ALA A 1 115 ? 9.367 15.312 9.023 1 97.38 115 ALA A C 1
ATOM 902 O O . ALA A 1 115 ? 10.328 14.844 9.641 1 97.38 115 ALA A O 1
ATOM 903 N N . VAL A 1 116 ? 9.414 16.141 7.965 1 95.5 116 VAL A N 1
ATOM 904 C CA . VAL A 1 116 ? 10.75 16.406 7.438 1 95.5 116 VAL A CA 1
ATOM 905 C C . VAL A 1 116 ? 10.945 17.922 7.281 1 95.5 116 VAL A C 1
ATOM 907 O O . VAL A 1 116 ? 9.977 18.672 7.125 1 95.5 116 VAL A O 1
ATOM 910 N N . ASP A 1 117 ? 12.25 18.266 7.383 1 92.88 117 ASP A N 1
ATOM 911 C CA . ASP A 1 117 ? 12.664 19.625 7.004 1 92.88 117 ASP A CA 1
ATOM 912 C C . ASP A 1 117 ? 12.797 19.75 5.488 1 92.88 117 ASP A C 1
ATOM 914 O O . ASP A 1 117 ? 13.547 19 4.863 1 92.88 117 ASP A O 1
ATOM 918 N N . MET A 1 118 ? 12.109 20.641 4.891 1 86.5 118 MET A N 1
ATOM 919 C CA . MET A 1 118 ? 12.055 20.719 3.432 1 86.5 118 MET A CA 1
ATOM 920 C C . MET A 1 118 ? 13.391 21.188 2.865 1 86.5 118 MET A C 1
ATOM 922 O O . MET A 1 118 ? 13.711 20.906 1.705 1 86.5 118 MET A O 1
ATOM 926 N N . LEU A 1 119 ? 14.164 21.891 3.664 1 88.81 119 LEU A N 1
ATOM 927 C CA . LEU A 1 119 ? 15.461 22.391 3.217 1 88.81 119 LEU A CA 1
ATOM 928 C C . LEU A 1 119 ? 16.516 21.297 3.287 1 88.81 119 LEU A C 1
ATOM 930 O O . LEU A 1 119 ? 17.297 21.125 2.348 1 88.81 119 LEU A O 1
ATOM 934 N N . THR A 1 120 ? 16.484 20.453 4.328 1 90.25 120 THR A N 1
ATOM 935 C CA . THR A 1 120 ? 17.5 19.453 4.531 1 90.25 120 THR A CA 1
ATOM 936 C C . THR A 1 120 ? 16.984 18.062 4.141 1 90.25 120 THR A C 1
ATOM 938 O O . THR A 1 120 ? 17.766 17.125 3.99 1 90.25 120 THR A O 1
ATOM 941 N N . THR A 1 121 ? 15.719 17.906 4.039 1 86.25 121 THR A N 1
ATOM 942 C CA . THR A 1 121 ? 15.047 16.641 3.756 1 86.25 121 THR A CA 1
ATOM 943 C C . THR A 1 121 ? 15.344 15.617 4.848 1 86.25 121 THR A C 1
ATOM 945 O O . THR A 1 121 ? 15.406 14.422 4.574 1 86.25 121 THR A O 1
ATOM 948 N N . ARG A 1 122 ? 15.641 16.141 6.035 1 93.44 122 ARG A N 1
ATOM 949 C CA . ARG A 1 122 ? 15.891 15.281 7.184 1 93.44 122 ARG A CA 1
ATOM 950 C C . ARG A 1 122 ? 14.703 15.297 8.148 1 93.44 122 ARG A C 1
ATOM 952 O O . ARG A 1 122 ? 13.977 16.281 8.227 1 93.44 122 ARG A O 1
ATOM 959 N N . PRO A 1 123 ? 14.555 14.18 8.812 1 96.19 123 PRO A N 1
ATOM 960 C CA . PRO A 1 123 ? 13.5 14.172 9.828 1 96.19 123 PRO A CA 1
ATOM 961 C C . PRO A 1 123 ? 13.656 15.289 10.859 1 96.19 123 PRO A C 1
ATOM 963 O O . PRO A 1 123 ? 14.781 15.641 11.219 1 96.19 123 PRO A O 1
ATOM 966 N N . ARG A 1 124 ? 12.625 15.789 11.266 1 97.06 124 ARG A N 1
ATOM 967 C CA . ARG A 1 124 ? 12.602 16.797 12.32 1 97.06 124 ARG A CA 1
ATOM 968 C C . ARG A 1 124 ? 11.492 16.5 13.328 1 97.06 124 ARG A C 1
ATOM 970 O O . ARG A 1 124 ? 10.57 15.75 13.039 1 97.06 124 ARG A O 1
ATOM 977 N N . ALA A 1 125 ? 11.641 17.172 14.445 1 97 125 ALA A N 1
ATOM 978 C CA . ALA A 1 125 ? 10.625 17.016 15.484 1 97 125 ALA A CA 1
ATOM 979 C C . ALA A 1 125 ? 9.297 17.625 15.055 1 97 125 ALA A C 1
ATOM 981 O O . ALA A 1 125 ? 9.273 18.609 14.32 1 97 125 ALA A O 1
ATOM 982 N N . ILE A 1 126 ? 8.234 17.031 15.492 1 96.38 126 ILE A N 1
ATOM 983 C CA . ILE A 1 126 ? 6.906 17.594 15.32 1 96.38 126 ILE A CA 1
ATOM 984 C C . ILE A 1 126 ? 6.805 18.906 16.094 1 96.38 126 ILE A C 1
ATOM 986 O O . ILE A 1 126 ? 7.086 18.938 17.297 1 96.38 126 ILE A O 1
ATOM 990 N N . ALA A 1 127 ? 6.414 19.938 15.383 1 94 127 ALA A N 1
ATOM 991 C CA . ALA A 1 127 ? 6.324 21.25 16.016 1 94 127 ALA A CA 1
ATOM 992 C C . ALA A 1 127 ? 5.102 21.344 16.922 1 94 127 ALA A C 1
ATOM 994 O O . ALA A 1 127 ? 4.152 20.578 16.781 1 94 127 ALA A O 1
ATOM 995 N N . ALA A 1 128 ? 5.117 22.312 17.828 1 92.81 128 ALA A N 1
ATOM 996 C CA . ALA A 1 128 ? 4.059 22.469 18.812 1 92.81 128 ALA A CA 1
ATOM 997 C C . ALA A 1 128 ? 2.703 22.672 18.141 1 92.81 128 ALA A C 1
ATOM 999 O O . ALA A 1 128 ? 1.704 22.078 18.562 1 92.81 128 ALA A O 1
ATOM 1000 N N . HIS A 1 129 ? 2.703 23.516 17.141 1 90.75 129 HIS A N 1
ATOM 1001 C CA . HIS A 1 129 ? 1.436 23.781 16.469 1 90.75 129 HIS A CA 1
ATOM 1002 C C . HIS A 1 129 ? 0.937 22.562 15.719 1 90.75 129 HIS A C 1
ATOM 1004 O O . HIS A 1 129 ? -0.272 22.344 15.594 1 90.75 129 HIS A O 1
ATOM 1010 N N . GLU A 1 130 ? 1.795 21.734 15.156 1 93.88 130 GLU A N 1
ATOM 1011 C CA . GLU A 1 130 ? 1.427 20.469 14.508 1 93.88 130 GLU A CA 1
ATOM 1012 C C . GLU A 1 130 ? 0.875 19.469 15.508 1 93.88 130 GLU A C 1
ATOM 1014 O O . GLU A 1 130 ? -0.12 18.797 15.242 1 93.88 130 GLU A O 1
ATOM 1019 N N . LEU A 1 131 ? 1.553 19.438 16.641 1 93.38 131 LEU A N 1
ATOM 1020 C CA . LEU A 1 131 ? 1.132 18.547 17.703 1 93.38 131 LEU A CA 1
ATOM 1021 C C . LEU A 1 131 ? -0.289 18.859 18.156 1 93.38 131 LEU A C 1
ATOM 1023 O O . LEU A 1 131 ? -1.075 17.953 18.438 1 93.38 131 LEU A O 1
ATOM 1027 N N . GLN A 1 132 ? -0.63 20.078 18.266 1 90.38 132 GLN A N 1
ATOM 1028 C CA . GLN A 1 132 ? -1.965 20.516 18.672 1 90.38 132 GLN A CA 1
ATOM 1029 C C . GLN A 1 132 ? -3.029 19.969 17.719 1 90.38 132 GLN A C 1
ATOM 1031 O O . GLN A 1 132 ? -4.074 19.484 18.156 1 90.38 132 GLN A O 1
ATOM 1036 N N . VAL A 1 133 ? -2.742 20.078 16.438 1 91.12 133 VAL A N 1
ATOM 1037 C CA . VAL A 1 133 ? -3.688 19.578 15.43 1 91.12 133 VAL A CA 1
ATOM 1038 C C . VAL A 1 133 ? -3.779 18.062 15.516 1 91.12 133 VAL A C 1
ATOM 1040 O O . VAL A 1 133 ? -4.879 17.5 15.539 1 91.12 133 VAL A O 1
ATOM 1043 N N . LEU A 1 134 ? -2.625 17.375 15.594 1 94.25 134 LEU A N 1
ATOM 1044 C CA . LEU A 1 134 ? -2.582 15.922 15.586 1 94.25 134 LEU A CA 1
ATOM 1045 C C . LEU A 1 134 ? -3.328 15.352 16.797 1 94.25 134 LEU A C 1
ATOM 1047 O O . LEU A 1 134 ? -4.027 14.344 16.672 1 94.25 134 LEU A O 1
ATOM 1051 N N . THR A 1 135 ? -3.232 15.961 17.906 1 93.12 135 THR A N 1
ATOM 1052 C CA . THR A 1 135 ? -3.82 15.469 19.156 1 93.12 135 THR A CA 1
ATOM 1053 C C . THR A 1 135 ? -5.344 15.539 19.094 1 93.12 135 THR A C 1
ATOM 1055 O O . THR A 1 135 ? -6.031 14.742 19.734 1 93.12 135 THR A O 1
ATOM 1058 N N . GLN A 1 136 ? -5.855 16.453 18.328 1 91.12 136 GLN A N 1
ATOM 1059 C CA . GLN A 1 136 ? -7.305 16.562 18.172 1 91.12 136 GLN A CA 1
ATOM 1060 C C . GLN A 1 136 ? -7.883 15.297 17.547 1 91.12 136 GLN A C 1
ATOM 1062 O O . GLN A 1 136 ? -9.062 14.984 17.734 1 91.12 136 GLN A O 1
ATOM 1067 N N . PHE A 1 137 ? -7.082 14.648 16.797 1 93.19 137 PHE A N 1
ATOM 1068 C CA . PHE A 1 137 ? -7.543 13.477 16.078 1 93.19 137 PHE A CA 1
ATOM 1069 C C . PHE A 1 137 ? -6.934 12.203 16.656 1 93.19 137 PHE A C 1
ATOM 1071 O O . PHE A 1 137 ? -7.012 11.141 16.047 1 93.19 137 PHE A O 1
ATOM 1078 N N . ALA A 1 138 ? -6.246 12.289 17.766 1 91.62 138 ALA A N 1
ATOM 1079 C CA . ALA A 1 138 ? -5.582 11.148 18.391 1 91.62 138 ALA A CA 1
ATOM 1080 C C . ALA A 1 138 ? -6.605 10.18 18.984 1 91.62 138 ALA A C 1
ATOM 1082 O O . ALA A 1 138 ? -7.398 10.562 19.844 1 91.62 138 ALA A O 1
ATOM 1083 N N . ALA A 1 139 ? -6.602 9.023 18.375 1 82.75 139 ALA A N 1
ATOM 1084 C CA . ALA A 1 139 ? -7.531 8.008 18.859 1 82.75 139 ALA A CA 1
ATOM 1085 C C . ALA A 1 139 ? -7.215 7.617 20.297 1 82.75 139 ALA A C 1
ATOM 1087 O O . ALA A 1 139 ? -6.047 7.613 20.703 1 82.75 139 ALA A O 1
ATOM 1088 N N . SER A 1 140 ? -8.18 7.641 21.188 1 71 140 SER A N 1
ATOM 1089 C CA . SER A 1 140 ? -7.996 7.262 22.594 1 71 140 SER A CA 1
ATOM 1090 C C . SER A 1 140 ? -7.41 5.855 22.703 1 71 140 SER A C 1
ATOM 1092 O O . SER A 1 140 ? -7.789 4.957 21.953 1 71 140 SER A O 1
ATOM 1094 N N . THR A 1 141 ? -6.156 5.719 22.875 1 58 141 THR A N 1
ATOM 1095 C CA . THR A 1 141 ? -5.562 4.406 23.094 1 58 141 THR A CA 1
ATOM 1096 C C . THR A 1 141 ? -6.48 3.539 23.953 1 58 141 THR A C 1
ATOM 1098 O O . THR A 1 141 ? -6.746 3.867 25.109 1 58 141 THR A O 1
ATOM 1101 N N . GLN A 1 142 ? -7.613 3.066 23.484 1 48.44 142 GLN A N 1
ATOM 1102 C CA . GLN A 1 142 ? -8.383 2.18 24.359 1 48.44 142 GLN A CA 1
ATOM 1103 C C . GLN A 1 142 ? -7.473 1.275 25.172 1 48.44 142 GLN A C 1
ATOM 1105 O O . GLN A 1 142 ? -6.664 0.528 24.609 1 48.44 142 GLN A O 1
ATOM 1110 N N . GLN A 1 143 ? -7.008 1.695 26.281 1 40.03 143 GLN A N 1
ATOM 1111 C CA . GLN A 1 143 ? -6.488 0.746 27.266 1 40.03 143 GLN A CA 1
ATOM 1112 C C . GLN A 1 143 ? -7.363 -0.501 27.344 1 40.03 143 GLN A C 1
ATOM 1114 O O . GLN A 1 143 ? -8.555 -0.413 27.656 1 40.03 143 GLN A O 1
ATOM 1119 N N . GLU A 1 144 ? -7.375 -1.405 26.391 1 40.84 144 GLU A N 1
ATOM 1120 C CA . GLU A 1 144 ? -7.953 -2.693 26.766 1 40.84 144 GLU A CA 1
ATOM 1121 C C . GLU A 1 144 ? -7.633 -3.049 28.219 1 40.84 144 GLU A C 1
ATOM 1123 O O . GLU A 1 144 ? -6.488 -3.369 28.547 1 40.84 144 GLU A O 1
ATOM 1128 N N . SER A 1 145 ? -8.117 -2.443 29.172 1 34.69 145 SER A N 1
ATOM 1129 C CA . SER A 1 145 ? -8.133 -2.91 30.547 1 34.69 145 SER A CA 1
ATOM 1130 C C . SER A 1 145 ? -8.523 -4.383 30.641 1 34.69 145 SER A C 1
ATOM 1132 O O . SER A 1 145 ? -9.484 -4.812 30 1 34.69 145 SER A O 1
ATOM 1134 N N . GLU A 1 146 ? -7.621 -5.242 30.906 1 31.44 146 GLU A N 1
ATOM 1135 C CA . GLU A 1 146 ? -7.844 -6.551 31.516 1 31.44 146 GLU A CA 1
ATOM 1136 C C . GLU A 1 146 ? -8.953 -6.496 32.562 1 31.44 146 GLU A C 1
ATOM 1138 O O . GLU A 1 146 ? -8.734 -6.035 33.688 1 31.44 146 GLU A O 1
ATOM 1143 N N . GLN A 1 147 ? -10.211 -6.027 32.344 1 23.56 147 GLN A N 1
ATOM 1144 C CA . GLN A 1 147 ? -11.078 -6.73 33.281 1 23.56 147 GLN A CA 1
ATOM 1145 C C . GLN A 1 147 ? -11.219 -8.203 32.906 1 23.56 147 GLN A C 1
ATOM 1147 O O . GLN A 1 147 ? -11.359 -8.539 31.734 1 23.56 147 GLN A O 1
ATOM 1152 N N . MET B 1 1 ? 28.984 -29.609 6.305 1 33.09 1 MET B N 1
ATOM 1153 C CA . MET B 1 1 ? 28.547 -28.688 5.254 1 33.09 1 MET B CA 1
ATOM 1154 C C . MET B 1 1 ? 27.125 -28.188 5.516 1 33.09 1 MET B C 1
ATOM 1156 O O . MET B 1 1 ? 26.203 -28.984 5.613 1 33.09 1 MET B O 1
ATOM 1160 N N . SER B 1 2 ? 26.828 -27.312 6.477 1 39.03 2 SER B N 1
ATOM 1161 C CA . SER B 1 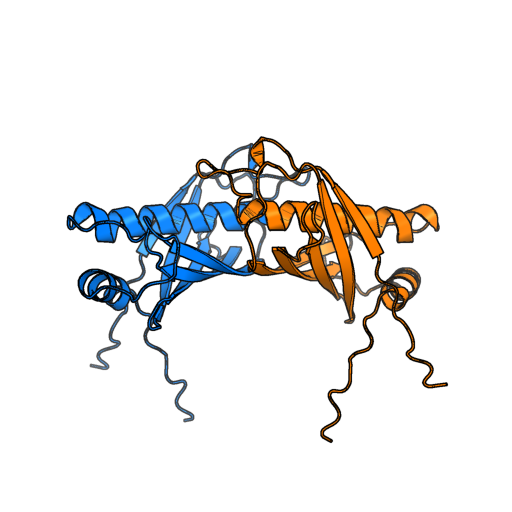2 ? 25.5 -26.875 6.895 1 39.03 2 SER B CA 1
ATOM 1162 C C . SER B 1 2 ? 24.562 -26.75 5.699 1 39.03 2 SER B C 1
ATOM 1164 O O . SER B 1 2 ? 24.859 -26.031 4.738 1 39.03 2 SER B O 1
ATOM 1166 N N . THR B 1 3 ? 23.953 -27.734 5.289 1 39.62 3 THR B N 1
ATOM 1167 C CA . THR B 1 3 ? 22.984 -27.766 4.184 1 39.62 3 THR B CA 1
ATOM 1168 C C . THR B 1 3 ? 22.109 -26.516 4.199 1 39.62 3 THR B C 1
ATOM 1170 O O . THR B 1 3 ? 21.172 -26.422 4.988 1 39.62 3 THR B O 1
ATOM 1173 N N . GLU B 1 4 ? 22.594 -25.328 4.355 1 43.75 4 GLU B N 1
ATOM 1174 C CA . GLU B 1 4 ? 21.844 -24.094 4.219 1 43.75 4 GLU B CA 1
ATOM 1175 C C . GLU B 1 4 ? 20.734 -24.234 3.168 1 43.75 4 GLU B C 1
ATOM 1177 O O . GLU B 1 4 ? 21.031 -24.391 1.979 1 43.75 4 GLU B O 1
ATOM 1182 N N . SER B 1 5 ? 19.734 -25.109 3.32 1 50.12 5 SER B N 1
ATOM 1183 C CA . SER B 1 5 ? 18.609 -25.359 2.438 1 50.12 5 SER B CA 1
ATOM 1184 C C . SER B 1 5 ? 18.156 -24.094 1.736 1 50.12 5 SER B C 1
ATOM 1186 O O . SER B 1 5 ? 17.672 -23.156 2.381 1 50.12 5 SER B O 1
ATOM 1188 N N . SER B 1 6 ? 19 -23.469 0.868 1 59.09 6 SER B N 1
ATOM 1189 C CA . SER B 1 6 ? 18.984 -22.234 0.075 1 59.09 6 SER B CA 1
ATOM 1190 C C . SER B 1 6 ? 17.656 -22.031 -0.62 1 59.09 6 SER B C 1
ATOM 1192 O O . SER B 1 6 ? 17.234 -22.859 -1.443 1 59.09 6 SER B O 1
ATOM 1194 N N . HIS B 1 7 ? 16.609 -21.578 0.078 1 73.81 7 HIS B N 1
ATOM 1195 C CA . HIS B 1 7 ? 15.383 -21.312 -0.669 1 73.81 7 HIS B CA 1
ATOM 1196 C C . HIS B 1 7 ? 15.648 -20.375 -1.842 1 73.81 7 HIS B C 1
ATOM 1198 O O . HIS B 1 7 ? 16.625 -19.625 -1.83 1 73.81 7 HIS B O 1
ATOM 1204 N N . GLN B 1 8 ? 15 -20.719 -2.928 1 88.81 8 GLN B N 1
ATOM 1205 C CA . GLN B 1 8 ? 15.156 -19.969 -4.168 1 88.81 8 GLN B CA 1
ATOM 1206 C C . GLN B 1 8 ? 14.547 -18.578 -4.043 1 88.81 8 GLN B C 1
ATOM 1208 O O . GLN B 1 8 ? 13.508 -18.406 -3.402 1 88.81 8 GLN B O 1
ATOM 1213 N N . VAL B 1 9 ? 15.32 -17.641 -4.449 1 95.56 9 VAL B N 1
ATOM 1214 C CA . VAL B 1 9 ? 14.836 -16.266 -4.617 1 95.56 9 VAL B CA 1
ATOM 1215 C C . VAL B 1 9 ? 14.656 -15.961 -6.102 1 95.56 9 VAL B C 1
ATOM 1217 O O . VAL B 1 9 ? 15.578 -16.156 -6.902 1 95.56 9 VAL B O 1
ATOM 1220 N N . HIS B 1 10 ? 13.422 -15.617 -6.477 1 97.31 10 HIS B N 1
ATOM 1221 C CA . HIS B 1 10 ? 13.172 -15.234 -7.863 1 97.31 10 HIS B CA 1
ATOM 1222 C C . HIS B 1 10 ? 13.484 -13.758 -8.094 1 97.31 10 HIS B C 1
ATOM 1224 O O . HIS B 1 10 ? 13.141 -12.906 -7.266 1 97.31 10 HIS B O 1
ATOM 1230 N N . THR B 1 11 ? 14.148 -13.508 -9.211 1 98.25 11 THR B N 1
ATOM 1231 C CA . THR B 1 11 ? 14.477 -12.125 -9.57 1 98.25 11 THR B CA 1
ATOM 1232 C C . THR B 1 11 ? 13.734 -11.703 -10.836 1 98.25 11 THR B C 1
ATOM 1234 O O . THR B 1 11 ? 13.773 -12.406 -11.844 1 98.25 11 THR B O 1
ATOM 1237 N N . ALA B 1 12 ? 13.031 -10.625 -10.773 1 98.62 12 ALA B N 1
ATOM 1238 C CA . ALA B 1 12 ? 12.352 -10.016 -11.914 1 98.62 12 ALA B CA 1
ATOM 1239 C C . ALA B 1 12 ? 12.805 -8.578 -12.125 1 98.62 12 ALA B C 1
ATOM 1241 O O . ALA B 1 12 ? 13.086 -7.859 -11.164 1 98.62 12 ALA B O 1
ATOM 1242 N N . THR B 1 13 ? 12.898 -8.195 -13.391 1 98.62 13 THR B N 1
ATOM 1243 C CA . THR B 1 13 ? 13.141 -6.801 -13.75 1 98.62 13 THR B CA 1
ATOM 1244 C C . THR B 1 13 ? 11.852 -6.133 -14.219 1 98.62 13 THR B C 1
ATOM 1246 O O . THR B 1 13 ? 11.18 -6.641 -15.117 1 98.62 13 THR B O 1
ATOM 1249 N N . VAL B 1 14 ? 11.523 -5.035 -13.594 1 98.75 14 VAL B N 1
ATOM 1250 C CA . VAL B 1 14 ? 10.289 -4.324 -13.906 1 98.75 14 VAL B CA 1
ATOM 1251 C C . VAL B 1 14 ? 10.609 -2.893 -14.336 1 98.75 14 VAL B C 1
ATOM 1253 O O . VAL B 1 14 ? 11.234 -2.141 -13.586 1 98.75 14 VAL B O 1
ATOM 1256 N N . PRO B 1 15 ? 10.234 -2.492 -15.555 1 98.5 15 PRO B N 1
ATOM 1257 C CA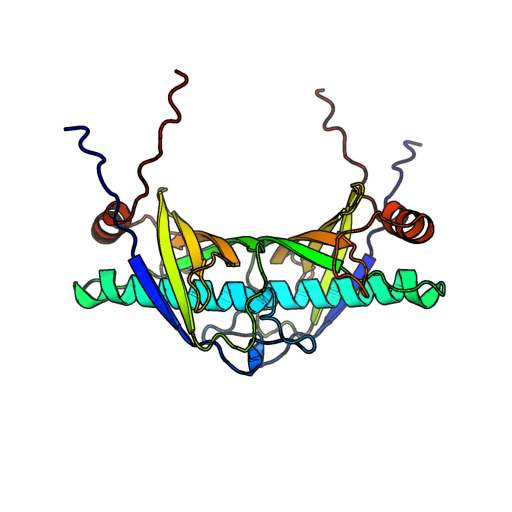 . PRO B 1 15 ? 10.461 -1.106 -15.977 1 98.5 15 PRO B CA 1
ATOM 1258 C C . PRO B 1 15 ? 9.688 -0.1 -15.125 1 98.5 15 PRO B C 1
ATOM 1260 O O . PRO B 1 15 ? 8.578 -0.396 -14.656 1 98.5 15 PRO B O 1
ATOM 1263 N N . VAL B 1 16 ? 10.32 0.996 -14.883 1 98.06 16 VAL B N 1
ATOM 1264 C CA . VAL B 1 16 ? 9.648 2.113 -14.227 1 98.06 16 VAL B CA 1
ATOM 1265 C C . VAL B 1 16 ? 9.07 3.059 -15.273 1 98.06 16 VAL B C 1
ATOM 1267 O O . VAL B 1 16 ? 9.719 3.373 -16.266 1 98.06 16 VAL B O 1
ATOM 1270 N N . ARG B 1 17 ? 7.883 3.512 -15.125 1 97.06 17 ARG B N 1
ATOM 1271 C CA . ARG B 1 17 ? 7.18 4.355 -16.094 1 97.06 17 ARG B CA 1
ATOM 1272 C C . ARG B 1 17 ? 7.293 5.828 -15.703 1 97.06 17 ARG B C 1
ATOM 1274 O O . ARG B 1 17 ? 7.543 6.156 -14.547 1 97.06 17 ARG B O 1
ATOM 1281 N N . TRP B 1 18 ? 7.074 6.707 -16.719 1 95.94 18 TRP B N 1
ATOM 1282 C CA . TRP B 1 18 ? 7.051 8.148 -16.484 1 95.94 18 TRP B CA 1
ATOM 1283 C C . TRP B 1 18 ? 6.004 8.516 -15.445 1 95.94 18 TRP B C 1
ATOM 1285 O O . TRP B 1 18 ? 6.25 9.359 -14.578 1 95.94 18 TRP B O 1
ATOM 1295 N N . THR B 1 19 ? 4.863 7.832 -15.375 1 95.81 19 THR B N 1
ATOM 1296 C CA . THR B 1 19 ? 3.729 8.164 -14.523 1 95.81 19 THR B CA 1
ATOM 1297 C C . THR B 1 19 ? 3.93 7.613 -13.117 1 95.81 19 THR B C 1
ATOM 1299 O O . THR B 1 19 ? 3.133 7.887 -12.219 1 95.81 19 THR B O 1
ATOM 1302 N N . ASP B 1 20 ? 4.996 6.82 -12.93 1 97.81 20 ASP B N 1
ATOM 1303 C CA . ASP B 1 20 ? 5.277 6.293 -11.602 1 97.81 20 ASP B CA 1
ATOM 1304 C C . ASP B 1 20 ? 5.875 7.367 -10.695 1 97.81 20 ASP B C 1
ATOM 1306 O O . ASP B 1 20 ? 5.934 7.203 -9.477 1 97.81 20 ASP B O 1
ATOM 1310 N N . PHE B 1 21 ? 6.375 8.469 -11.266 1 96.94 21 PHE B N 1
ATOM 1311 C CA . PHE B 1 21 ? 7.07 9.5 -10.508 1 96.94 21 PHE B CA 1
ATOM 1312 C C . PHE B 1 21 ? 6.121 10.641 -10.156 1 96.94 21 PHE B C 1
ATOM 1314 O O . PHE B 1 21 ? 5.285 11.039 -10.977 1 96.94 21 PHE B O 1
ATOM 1321 N N . ASP B 1 22 ? 6.355 11.125 -8.953 1 93.44 22 ASP B N 1
ATOM 1322 C CA . ASP B 1 22 ? 5.535 12.258 -8.523 1 93.44 22 ASP B CA 1
ATOM 1323 C C . ASP B 1 22 ? 6.203 13.586 -8.883 1 93.44 22 ASP B C 1
ATOM 1325 O O . ASP B 1 22 ? 7.211 13.602 -9.594 1 93.44 22 ASP B O 1
ATOM 1329 N N . ARG B 1 23 ? 5.547 14.68 -8.469 1 89.94 23 ARG B N 1
ATOM 1330 C CA . ARG B 1 23 ? 5.992 16.016 -8.82 1 89.94 23 ARG B CA 1
ATOM 1331 C C . ARG B 1 23 ? 7.34 16.344 -8.18 1 89.94 23 ARG B C 1
ATOM 1333 O O . ARG B 1 23 ? 8.008 17.297 -8.562 1 89.94 23 ARG B O 1
ATOM 1340 N N . PHE B 1 24 ? 7.781 15.523 -7.156 1 87.62 24 PHE B N 1
ATOM 1341 C CA . PHE B 1 24 ? 9.062 15.75 -6.496 1 87.62 24 PHE B CA 1
ATOM 1342 C C . PHE B 1 24 ? 10.148 14.867 -7.102 1 87.62 24 PHE B C 1
ATOM 1344 O O . PHE B 1 24 ? 11.289 14.875 -6.641 1 87.62 24 PHE B O 1
ATOM 1351 N N . GLY B 1 25 ? 9.766 14.047 -8.086 1 91.88 25 GLY B N 1
ATOM 1352 C CA . GLY B 1 25 ? 10.734 13.242 -8.812 1 91.88 25 GLY B CA 1
ATOM 1353 C C . GLY B 1 25 ? 11.023 11.906 -8.141 1 91.88 25 GLY B C 1
ATOM 1354 O O . GLY B 1 25 ? 12.086 11.32 -8.344 1 91.88 25 GLY B O 1
ATOM 1355 N N . HIS B 1 26 ? 10.172 11.477 -7.293 1 93.88 26 HIS B N 1
ATOM 1356 C CA . HIS B 1 26 ? 10.305 10.164 -6.66 1 93.88 26 HIS B CA 1
ATOM 1357 C C . HIS B 1 26 ? 9.18 9.227 -7.09 1 93.88 26 HIS B C 1
ATOM 1359 O O . HIS B 1 26 ? 8.078 9.68 -7.402 1 93.88 26 HIS B O 1
ATOM 1365 N N . VAL B 1 27 ? 9.453 7.961 -7.145 1 97.81 27 VAL B N 1
ATOM 1366 C CA . VAL B 1 27 ? 8.383 6.984 -7.332 1 97.81 27 VAL B CA 1
ATOM 1367 C C . VAL B 1 27 ? 7.348 7.129 -6.219 1 97.81 27 VAL B C 1
ATOM 1369 O O . VAL B 1 27 ? 7.703 7.211 -5.039 1 97.81 27 VAL B O 1
ATOM 1372 N N . THR B 1 28 ? 6.105 7.168 -6.625 1 97.81 28 THR B N 1
ATOM 1373 C CA . THR B 1 28 ? 5.008 7.387 -5.688 1 97.81 28 THR B CA 1
ATOM 1374 C C . THR B 1 28 ? 4.805 6.164 -4.797 1 97.81 28 THR B C 1
ATOM 1376 O O . THR B 1 28 ? 5.172 5.047 -5.176 1 97.81 28 THR B O 1
ATOM 1379 N N . ASN B 1 29 ? 4.219 6.367 -3.574 1 98.25 29 ASN B N 1
ATOM 1380 C CA . ASN B 1 29 ? 3.982 5.277 -2.633 1 98.25 29 ASN B CA 1
ATOM 1381 C C . ASN B 1 29 ? 3.162 4.16 -3.268 1 98.25 29 ASN B C 1
ATOM 1383 O O . ASN B 1 29 ? 3.447 2.979 -3.061 1 98.25 29 ASN B O 1
ATOM 1387 N N . SER B 1 30 ? 2.166 4.504 -4.012 1 98.62 30 SER B N 1
ATOM 1388 C CA . SER B 1 30 ? 1.288 3.512 -4.625 1 98.62 30 SER B CA 1
ATOM 1389 C C . SER B 1 30 ? 2.006 2.752 -5.734 1 98.62 30 SER B C 1
ATOM 1391 O O . SER B 1 30 ? 1.725 1.575 -5.973 1 98.62 30 SER B O 1
ATOM 1393 N N . ALA B 1 31 ? 2.955 3.402 -6.395 1 98.62 31 ALA B N 1
ATOM 1394 C CA . ALA B 1 31 ? 3.66 2.768 -7.508 1 98.62 31 ALA B CA 1
ATOM 1395 C C . ALA B 1 31 ? 4.5 1.588 -7.02 1 98.62 31 ALA B C 1
ATOM 1397 O O . ALA B 1 31 ? 4.664 0.599 -7.738 1 98.62 31 ALA B O 1
ATOM 1398 N N . TYR B 1 32 ? 5 1.664 -5.797 1 98.88 32 TYR B N 1
ATOM 1399 C CA . TYR B 1 32 ? 5.73 0.527 -5.246 1 98.88 32 TYR B CA 1
ATOM 1400 C C . TYR B 1 32 ? 4.848 -0.712 -5.188 1 98.88 32 TYR B C 1
ATOM 1402 O O . TYR B 1 32 ? 5.32 -1.83 -5.406 1 98.88 32 TYR B O 1
ATOM 1410 N N . VAL B 1 33 ? 3.594 -0.536 -4.883 1 98.88 33 VAL B N 1
ATOM 1411 C CA . VAL B 1 33 ? 2.631 -1.63 -4.844 1 98.88 33 VAL B CA 1
ATOM 1412 C C . VAL B 1 33 ? 2.479 -2.232 -6.238 1 98.88 33 VAL B C 1
ATOM 1414 O O . VAL B 1 33 ? 2.492 -3.455 -6.398 1 98.88 33 VAL B O 1
ATOM 1417 N N . ASP B 1 34 ? 2.438 -1.388 -7.234 1 98.56 34 ASP B N 1
ATOM 1418 C CA . ASP B 1 34 ? 2.303 -1.837 -8.617 1 98.56 34 ASP B CA 1
ATOM 1419 C C . ASP B 1 34 ? 3.549 -2.592 -9.07 1 98.56 34 ASP B C 1
ATOM 1421 O O . ASP B 1 34 ? 3.445 -3.639 -9.711 1 98.56 34 ASP B O 1
ATOM 1425 N N . LEU B 1 35 ? 4.68 -2.029 -8.789 1 98.81 35 LEU B N 1
ATOM 1426 C CA . LEU B 1 35 ? 5.938 -2.66 -9.172 1 98.81 35 LEU B CA 1
ATOM 1427 C C . LEU B 1 35 ? 6.059 -4.051 -8.555 1 98.81 35 LEU B C 1
ATOM 1429 O O . LEU B 1 35 ? 6.453 -5.004 -9.234 1 98.81 35 LEU B O 1
ATOM 1433 N N . ALA B 1 36 ? 5.695 -4.133 -7.289 1 98.88 36 ALA B N 1
ATOM 1434 C CA . ALA B 1 36 ? 5.719 -5.422 -6.605 1 98.88 36 ALA B CA 1
ATOM 1435 C C . ALA B 1 36 ? 4.738 -6.402 -7.246 1 98.88 36 ALA B C 1
ATOM 1437 O O . ALA B 1 36 ? 5.047 -7.586 -7.406 1 98.88 36 ALA B O 1
ATOM 1438 N N . GLN B 1 37 ? 3.576 -5.926 -7.543 1 98.44 37 GLN B N 1
ATOM 1439 C CA . GLN B 1 37 ? 2.566 -6.758 -8.188 1 98.44 37 GLN B CA 1
ATOM 1440 C C . GLN B 1 37 ? 3.061 -7.273 -9.539 1 98.44 37 GLN B C 1
ATOM 1442 O O . GLN B 1 37 ? 2.912 -8.453 -9.852 1 98.44 37 GLN B O 1
ATOM 1447 N N . GLU B 1 38 ? 3.627 -6.391 -10.344 1 98.25 38 GLU B N 1
ATOM 1448 C CA . GLU B 1 38 ? 4.168 -6.805 -11.641 1 98.25 38 GLU B CA 1
ATOM 1449 C C . GLU B 1 38 ? 5.23 -7.887 -11.469 1 98.25 38 GLU B C 1
ATOM 1451 O O . GLU B 1 38 ? 5.254 -8.859 -12.227 1 98.25 38 GLU B O 1
ATOM 1456 N N . ALA B 1 39 ? 6.078 -7.734 -10.484 1 98.75 39 ALA B N 1
ATOM 1457 C CA . ALA B 1 39 ? 7.117 -8.727 -10.234 1 98.75 39 ALA B CA 1
ATOM 1458 C C . ALA B 1 39 ? 6.508 -10.07 -9.836 1 98.75 39 ALA B C 1
ATOM 1460 O O . ALA B 1 39 ? 7 -11.125 -10.25 1 98.75 39 ALA B O 1
ATOM 1461 N N . ARG B 1 40 ? 5.453 -10.062 -9.016 1 97.81 40 ARG B N 1
ATOM 1462 C CA . ARG B 1 40 ? 4.777 -11.305 -8.664 1 97.81 40 ARG B CA 1
ATOM 1463 C C . ARG B 1 40 ? 4.168 -11.969 -9.891 1 97.81 40 ARG B C 1
ATOM 1465 O O . ARG B 1 40 ? 4.145 -13.195 -9.992 1 97.81 40 ARG B O 1
ATOM 1472 N N . THR B 1 41 ? 3.621 -11.148 -10.812 1 96.38 41 THR B N 1
ATOM 1473 C CA . THR B 1 41 ? 3.07 -11.68 -12.055 1 96.38 41 THR B CA 1
ATOM 1474 C C . THR B 1 41 ? 4.152 -12.375 -12.867 1 96.38 41 THR B C 1
ATOM 1476 O O . THR B 1 41 ? 3.947 -13.492 -13.359 1 96.38 41 THR B O 1
ATOM 1479 N N . VAL B 1 42 ? 5.32 -11.758 -13.023 1 97.06 42 VAL B N 1
ATOM 1480 C CA . VAL B 1 42 ? 6.449 -12.359 -13.719 1 97.06 42 VAL B CA 1
ATOM 1481 C C . VAL B 1 42 ? 6.852 -13.664 -13.031 1 97.06 42 VAL B C 1
ATOM 1483 O O . VAL B 1 42 ? 7.059 -14.68 -13.695 1 97.06 42 VAL B O 1
ATOM 1486 N N . TRP B 1 43 ? 6.906 -13.609 -11.695 1 96.94 43 TRP B N 1
ATOM 1487 C CA . TRP B 1 43 ? 7.23 -14.789 -10.906 1 96.94 43 TRP B CA 1
ATOM 1488 C C . TRP B 1 43 ? 6.258 -15.93 -11.203 1 96.94 43 TRP B C 1
ATOM 1490 O O . TRP B 1 43 ? 6.676 -17.062 -11.445 1 96.94 43 TRP B O 1
ATOM 1500 N N . ALA B 1 44 ? 5.004 -15.641 -11.172 1 94.88 44 ALA B N 1
ATOM 1501 C CA . ALA B 1 44 ? 3.979 -16.641 -11.43 1 94.88 44 ALA B CA 1
ATOM 1502 C C . ALA B 1 44 ? 4.105 -17.203 -12.844 1 94.88 44 ALA B C 1
ATOM 1504 O O . ALA B 1 44 ? 4.012 -18.422 -13.047 1 94.88 44 ALA B O 1
ATOM 1505 N N . ASN B 1 45 ? 4.281 -16.359 -13.797 1 94 45 ASN B N 1
ATOM 1506 C CA . ASN B 1 45 ? 4.43 -16.797 -15.18 1 94 45 ASN B CA 1
ATOM 1507 C C . ASN B 1 45 ? 5.641 -17.703 -15.359 1 94 45 ASN B C 1
ATOM 1509 O O . ASN B 1 45 ? 5.559 -18.734 -16.031 1 94 45 ASN B O 1
ATOM 1513 N N . ASP B 1 46 ? 6.715 -17.391 -14.711 1 93.94 46 ASP B N 1
ATOM 1514 C CA . ASP B 1 46 ? 7.969 -18.141 -14.852 1 93.94 46 ASP B CA 1
ATOM 1515 C C . ASP B 1 46 ? 7.879 -19.5 -14.188 1 93.94 46 ASP B C 1
ATOM 1517 O O . ASP B 1 46 ? 8.57 -20.438 -14.586 1 93.94 46 ASP B O 1
ATOM 1521 N N . ASN B 1 47 ? 7.031 -19.625 -13.18 1 91.56 47 ASN B N 1
ATOM 1522 C CA . ASN B 1 47 ? 7.141 -20.812 -12.344 1 91.56 47 ASN B CA 1
ATOM 1523 C C . ASN B 1 47 ? 5.887 -21.672 -12.43 1 91.56 47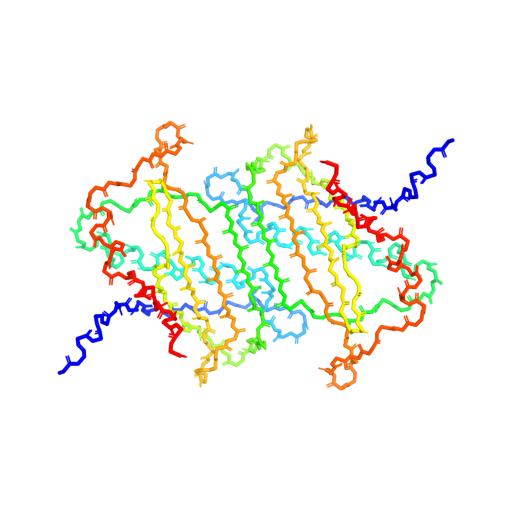 ASN B C 1
ATOM 1525 O O . ASN B 1 47 ? 5.914 -22.844 -12.07 1 91.56 47 ASN B O 1
ATOM 1529 N N . PHE B 1 48 ? 4.793 -21.156 -12.828 1 86.81 48 PHE B N 1
ATOM 1530 C CA . PHE B 1 48 ? 3.588 -21.953 -13.023 1 86.81 48 PHE B CA 1
ATOM 1531 C C . PHE B 1 48 ? 3.332 -22.188 -14.508 1 86.81 48 PHE B C 1
ATOM 1533 O O . PHE B 1 48 ? 3.242 -23.328 -14.953 1 86.81 48 PHE B O 1
ATOM 1540 N N . ALA B 1 49 ? 3.334 -21.188 -15.25 1 75.12 49 ALA B N 1
ATOM 1541 C CA . ALA B 1 49 ? 2.945 -21.281 -16.656 1 75.12 49 ALA B CA 1
ATOM 1542 C C . ALA B 1 49 ? 3.945 -22.109 -17.453 1 75.12 49 ALA B C 1
ATOM 1544 O O . ALA B 1 49 ? 3.553 -22.969 -18.25 1 75.12 49 ALA B O 1
ATOM 1545 N N . VAL B 1 50 ? 5.188 -21.938 -17.234 1 72.5 50 VAL B N 1
ATOM 1546 C CA . VAL B 1 50 ? 6.242 -22.641 -17.969 1 72.5 50 VAL B CA 1
ATOM 1547 C C . VAL B 1 50 ? 6.184 -24.141 -17.672 1 72.5 50 VAL B C 1
ATOM 1549 O O . VAL B 1 50 ? 6.504 -24.953 -18.531 1 72.5 50 VAL B O 1
ATOM 1552 N N . LYS B 1 51 ? 5.629 -24.422 -16.516 1 76.12 51 LYS B N 1
ATOM 1553 C CA . LYS B 1 51 ? 5.57 -25.812 -16.109 1 76.12 51 LYS B CA 1
ATOM 1554 C C . LYS B 1 51 ? 4.25 -26.453 -16.516 1 76.12 51 LYS B C 1
ATOM 1556 O O . LYS B 1 51 ? 3.984 -27.609 -16.188 1 76.12 51 LYS B O 1
ATOM 1561 N N . GLY B 1 52 ? 3.463 -25.594 -17.25 1 77.12 52 GLY B N 1
ATOM 1562 C CA . GLY B 1 52 ? 2.207 -26.109 -17.75 1 77.12 52 GLY B CA 1
ATOM 1563 C C . GLY B 1 52 ? 1.074 -26.047 -16.75 1 77.12 52 GLY B C 1
ATOM 1564 O O . GLY B 1 52 ? 0.019 -26.641 -16.953 1 77.12 52 GLY B O 1
ATOM 1565 N N . HIS B 1 53 ? 1.425 -25.312 -15.656 1 78.19 53 HIS B N 1
ATOM 1566 C CA . HIS B 1 53 ? 0.404 -25.203 -14.617 1 78.19 53 HIS B CA 1
ATOM 1567 C C . HIS B 1 53 ? -0.383 -23.906 -14.766 1 78.19 53 HIS B C 1
ATOM 1569 O O . HIS B 1 53 ? 0.146 -22.906 -15.25 1 78.19 53 HIS B O 1
ATOM 1575 N N . GLN B 1 54 ? -1.623 -24 -14.43 1 83.44 54 GLN B N 1
ATOM 1576 C CA . GLN B 1 54 ? -2.424 -22.781 -14.352 1 83.44 54 GLN B CA 1
ATOM 1577 C C . GLN B 1 54 ? -1.946 -21.875 -13.219 1 83.44 54 GLN B C 1
ATOM 1579 O O . GLN B 1 54 ? -1.614 -22.359 -12.133 1 83.44 54 GLN B O 1
ATOM 1584 N N . ILE B 1 55 ? -1.723 -20.672 -13.531 1 87 55 ILE B N 1
ATOM 1585 C CA . ILE B 1 55 ? -1.424 -19.688 -12.492 1 87 55 ILE B CA 1
ATOM 1586 C C . ILE B 1 55 ? -2.619 -19.547 -11.555 1 87 55 ILE B C 1
ATOM 1588 O O . ILE B 1 55 ? -3.744 -19.312 -12 1 87 55 ILE B O 1
ATOM 1592 N N . PRO B 1 56 ? -2.365 -19.75 -10.328 1 89.56 56 PRO B N 1
ATOM 1593 C CA . PRO B 1 56 ? -3.492 -19.578 -9.406 1 89.56 56 PRO B CA 1
ATOM 1594 C C . PRO B 1 56 ? -4.051 -18.156 -9.398 1 89.56 56 PRO B C 1
ATOM 1596 O O . PRO B 1 56 ? -3.285 -17.203 -9.445 1 89.56 56 PRO B O 1
ATOM 1599 N N . ALA B 1 57 ? -5.383 -18.125 -9.406 1 91.56 57 ALA B N 1
ATOM 1600 C CA . ALA B 1 57 ? -6.031 -16.844 -9.141 1 91.56 57 ALA B CA 1
ATOM 1601 C C . ALA B 1 57 ? -5.953 -16.484 -7.66 1 91.56 57 ALA B C 1
ATOM 1603 O O . ALA B 1 57 ? -6.27 -17.312 -6.797 1 91.56 57 ALA B O 1
ATOM 1604 N N . VAL B 1 58 ? -5.469 -15.281 -7.402 1 94.94 58 VAL B N 1
ATOM 1605 C CA . VAL B 1 58 ? -5.332 -14.883 -6.008 1 94.94 58 VAL B CA 1
ATOM 1606 C C . VAL B 1 58 ? -5.922 -13.492 -5.805 1 94.94 58 VAL B C 1
ATOM 1608 O O . VAL B 1 58 ? -5.957 -12.688 -6.738 1 94.94 58 VAL B O 1
ATOM 1611 N N . PHE B 1 59 ? -6.391 -13.258 -4.559 1 95.06 59 PHE B N 1
ATOM 1612 C CA . PHE B 1 59 ? -6.711 -11.93 -4.051 1 95.06 59 PHE B CA 1
ATOM 1613 C C . PHE B 1 59 ? -5.707 -11.5 -2.986 1 95.06 59 PHE B C 1
ATOM 1615 O O . PHE B 1 59 ? -5.332 -12.297 -2.125 1 95.06 59 PHE B O 1
ATOM 1622 N N . VAL B 1 60 ? -5.297 -10.273 -3.123 1 98.12 60 VAL B N 1
ATOM 1623 C CA . VAL B 1 60 ? -4.461 -9.734 -2.061 1 98.12 60 VAL B CA 1
ATOM 1624 C C . VAL B 1 60 ? -5.328 -9.328 -0.872 1 98.12 60 VAL B C 1
ATOM 1626 O O . VAL B 1 60 ? -6.23 -8.5 -1.009 1 98.12 60 VAL B O 1
ATOM 1629 N N . ARG B 1 61 ? -5.016 -9.875 0.223 1 98.38 61 ARG B N 1
ATOM 1630 C CA . ARG B 1 61 ? -5.77 -9.617 1.443 1 98.38 61 ARG B CA 1
ATOM 1631 C C . ARG B 1 61 ? -5.105 -8.523 2.279 1 98.38 61 ARG B C 1
ATOM 1633 O O . ARG B 1 61 ? -5.773 -7.816 3.031 1 98.38 61 ARG B O 1
ATOM 1640 N N . HIS B 1 62 ? -3.834 -8.477 2.227 1 98.81 62 HIS B N 1
ATOM 1641 C CA . HIS B 1 62 ? -3.018 -7.574 3.029 1 98.81 62 HIS B CA 1
ATOM 1642 C C . HIS B 1 62 ? -1.727 -7.207 2.305 1 98.81 62 HIS B C 1
ATOM 1644 O O . HIS B 1 62 ? -1.09 -8.062 1.688 1 98.81 62 HIS B O 1
ATOM 1650 N N . ILE B 1 63 ? -1.377 -5.992 2.369 1 98.88 63 ILE B N 1
ATOM 1651 C CA . ILE B 1 63 ? -0.075 -5.57 1.863 1 98.88 63 ILE B CA 1
ATOM 1652 C C . ILE B 1 63 ? 0.578 -4.609 2.855 1 98.88 63 ILE B C 1
ATOM 1654 O O . ILE B 1 63 ? -0.107 -3.816 3.504 1 98.88 63 ILE B O 1
ATOM 1658 N N . GLU B 1 64 ? 1.896 -4.699 2.939 1 98.75 64 GLU B N 1
ATOM 1659 C CA . GLU B 1 64 ? 2.752 -3.771 3.672 1 98.75 64 GLU B CA 1
ATOM 1660 C C . GLU B 1 64 ? 3.926 -3.309 2.812 1 98.75 64 GLU B C 1
ATOM 1662 O O . GLU B 1 64 ? 4.496 -4.098 2.059 1 98.75 64 GLU B O 1
ATOM 1667 N N . VAL B 1 65 ? 4.211 -2.107 2.996 1 98.94 65 VAL B N 1
ATOM 1668 C CA . VAL B 1 65 ? 5.398 -1.576 2.33 1 98.94 65 VAL B CA 1
ATOM 1669 C C . VAL B 1 65 ? 6.242 -0.79 3.33 1 98.94 65 VAL B C 1
ATOM 1671 O O . VAL B 1 65 ? 5.734 0.1 4.016 1 98.94 65 VAL B O 1
ATOM 1674 N N . ASP B 1 66 ? 7.445 -1.128 3.494 1 98.94 66 ASP B N 1
ATOM 1675 C CA . ASP B 1 66 ? 8.445 -0.271 4.125 1 98.94 66 ASP B CA 1
ATOM 1676 C C . ASP B 1 66 ? 9.227 0.521 3.078 1 98.94 66 ASP B C 1
ATOM 1678 O O . ASP B 1 66 ? 9.898 -0.063 2.225 1 98.94 66 ASP B O 1
ATOM 1682 N N . TYR B 1 67 ? 9.047 1.769 3.162 1 98.69 67 TYR B N 1
ATOM 1683 C CA . TYR B 1 67 ? 9.789 2.646 2.264 1 98.69 67 TYR B CA 1
ATOM 1684 C C . TYR B 1 67 ? 11.125 3.039 2.871 1 98.69 67 TYR B C 1
ATOM 1686 O O . TYR B 1 67 ? 11.18 3.775 3.859 1 98.69 67 TYR B O 1
ATOM 1694 N N . LEU B 1 68 ? 12.211 2.658 2.244 1 98.06 68 LEU B N 1
ATOM 1695 C CA . LEU B 1 68 ? 13.531 2.785 2.859 1 98.06 68 LEU B CA 1
ATOM 1696 C C . LEU B 1 68 ? 14.328 3.904 2.205 1 98.06 68 LEU B C 1
ATOM 1698 O O . LEU B 1 68 ? 15.016 4.664 2.891 1 98.06 68 LEU B O 1
ATOM 1702 N N . ARG B 1 69 ? 14.281 3.902 0.902 1 96.06 69 ARG B N 1
ATOM 1703 C CA . ARG B 1 69 ? 14.945 4.906 0.08 1 96.06 69 ARG B CA 1
ATOM 1704 C C . ARG B 1 69 ? 14.125 5.234 -1.159 1 96.06 69 ARG B C 1
ATOM 1706 O O . ARG B 1 69 ? 13.531 4.344 -1.771 1 96.06 69 ARG B O 1
ATOM 1713 N N . PRO B 1 70 ? 14.125 6.551 -1.504 1 96.19 70 PRO B N 1
ATOM 1714 C CA . PRO B 1 70 ? 13.375 6.867 -2.725 1 96.19 70 PRO B CA 1
ATOM 1715 C C . PRO B 1 70 ? 14.039 6.305 -3.982 1 96.19 70 PRO B C 1
ATOM 1717 O O . PRO B 1 70 ? 15.266 6.262 -4.07 1 96.19 70 PRO B O 1
ATOM 1720 N N . ILE B 1 71 ? 13.227 5.82 -4.891 1 97.56 71 ILE B N 1
ATOM 1721 C CA . ILE B 1 71 ? 13.695 5.508 -6.238 1 97.56 71 ILE B CA 1
ATOM 1722 C C . ILE B 1 71 ? 13.68 6.77 -7.098 1 97.56 71 ILE B C 1
ATOM 1724 O O . ILE B 1 71 ? 12.641 7.426 -7.227 1 97.56 71 ILE B O 1
ATOM 1728 N N . MET B 1 72 ? 14.789 7.105 -7.73 1 96.12 72 MET B N 1
ATOM 1729 C CA . MET B 1 72 ? 14.969 8.359 -8.453 1 96.12 72 MET B CA 1
ATOM 1730 C C . MET B 1 72 ? 14.758 8.164 -9.953 1 96.12 72 MET B C 1
ATOM 1732 O O . MET B 1 72 ? 14.828 7.035 -10.445 1 96.12 72 MET B O 1
ATOM 1736 N N . PRO B 1 73 ? 14.602 9.289 -10.656 1 95.38 73 PRO B N 1
ATOM 1737 C CA . PRO B 1 73 ? 14.305 9.203 -12.086 1 95.38 73 PRO B CA 1
ATOM 1738 C C . PRO B 1 73 ? 15.453 8.594 -12.891 1 95.38 73 PRO B C 1
ATOM 1740 O O . PRO B 1 73 ? 15.258 8.188 -14.039 1 95.38 73 PRO B O 1
ATOM 1743 N N . SER B 1 74 ? 16.578 8.547 -12.352 1 94.88 74 SER B N 1
ATOM 1744 C CA . SER B 1 74 ? 17.703 7.91 -13.031 1 94.88 74 SER B CA 1
ATOM 1745 C C . SER B 1 74 ? 17.5 6.398 -13.125 1 94.88 74 SER B C 1
ATOM 1747 O O . SER B 1 74 ? 18.219 5.723 -13.859 1 94.88 74 SER B O 1
ATOM 1749 N N . THR B 1 75 ? 16.562 5.867 -12.438 1 96.19 75 THR B N 1
ATOM 1750 C CA . THR B 1 75 ? 16.266 4.438 -12.469 1 96.19 75 THR B CA 1
ATOM 1751 C C . THR B 1 75 ? 15.25 4.125 -13.57 1 96.19 75 THR B C 1
ATOM 1753 O O . THR B 1 75 ? 14.109 4.586 -13.523 1 96.19 75 THR B O 1
ATOM 1756 N N . SER B 1 76 ? 15.625 3.33 -14.539 1 96.62 76 SER B N 1
ATOM 1757 C CA . SER B 1 76 ? 14.719 2.971 -15.633 1 96.62 76 SER B CA 1
ATOM 1758 C C . SER B 1 76 ? 14.008 1.653 -15.344 1 96.62 76 SER B C 1
ATOM 1760 O O . SER B 1 76 ? 12.977 1.358 -15.953 1 96.62 76 SER B O 1
ATOM 1762 N N . GLN B 1 77 ? 14.625 0.837 -14.516 1 98.38 77 GLN B N 1
ATOM 1763 C CA . GLN B 1 77 ? 14.039 -0.434 -14.094 1 98.38 77 GLN B CA 1
ATOM 1764 C C . GLN B 1 77 ? 14.43 -0.769 -12.656 1 98.38 77 GLN B C 1
ATOM 1766 O O . GLN B 1 77 ? 15.516 -0.397 -12.195 1 98.38 77 GLN B O 1
ATOM 1771 N N . VAL B 1 78 ? 13.516 -1.452 -12.008 1 98.75 78 VAL B N 1
ATOM 1772 C CA . VAL B 1 78 ? 13.836 -1.96 -10.68 1 98.75 78 VAL B CA 1
ATOM 1773 C C . VAL B 1 78 ? 14.016 -3.475 -10.734 1 98.75 78 VAL B C 1
ATOM 1775 O O . VAL B 1 78 ? 13.398 -4.152 -11.562 1 98.75 78 VAL B O 1
ATOM 1778 N N . VAL B 1 79 ? 14.898 -3.93 -9.938 1 98.81 79 VAL B N 1
ATOM 1779 C CA . VAL B 1 79 ? 15.031 -5.363 -9.711 1 98.81 79 VAL B CA 1
ATOM 1780 C C . VAL B 1 79 ? 14.258 -5.762 -8.453 1 98.81 79 VAL B C 1
ATOM 1782 O O . VAL B 1 79 ? 14.43 -5.16 -7.395 1 98.81 79 VAL B O 1
ATOM 1785 N N . VAL B 1 80 ? 13.375 -6.738 -8.602 1 98.88 80 VAL B N 1
ATOM 1786 C CA . VAL B 1 80 ? 12.562 -7.188 -7.473 1 98.88 80 VAL B CA 1
ATOM 1787 C C . VAL B 1 80 ? 12.883 -8.648 -7.156 1 98.88 80 VAL B C 1
ATOM 1789 O O . VAL B 1 80 ? 12.766 -9.516 -8.023 1 98.88 80 VAL B O 1
ATOM 1792 N N . GLU B 1 81 ? 13.336 -8.859 -5.957 1 98.69 81 GLU B N 1
ATOM 1793 C CA . GLU B 1 81 ? 13.547 -10.211 -5.445 1 98.69 81 GLU B CA 1
ATOM 1794 C C . GLU B 1 81 ? 12.32 -10.703 -4.676 1 98.69 81 GLU B C 1
ATOM 1796 O O . GLU B 1 81 ? 11.844 -10.031 -3.762 1 98.69 81 GLU B O 1
ATOM 1801 N N . THR B 1 82 ? 11.82 -11.875 -5.059 1 98.25 82 THR B N 1
ATOM 1802 C CA . THR B 1 82 ? 10.594 -12.406 -4.492 1 98.25 82 THR B CA 1
ATOM 1803 C C . THR B 1 82 ? 10.844 -13.758 -3.814 1 98.25 82 THR B C 1
ATOM 1805 O O . THR B 1 82 ? 11.469 -14.641 -4.402 1 98.25 82 THR B O 1
ATOM 1808 N N . GLU B 1 83 ? 10.438 -13.875 -2.596 1 97.81 83 GLU B N 1
ATOM 1809 C CA . GLU B 1 83 ? 10.406 -15.148 -1.883 1 97.81 83 GLU B CA 1
ATOM 1810 C C . GLU B 1 83 ? 9.055 -15.367 -1.21 1 97.81 83 GLU B C 1
ATOM 1812 O O . GLU B 1 83 ? 8.25 -14.438 -1.103 1 97.81 83 GLU B O 1
ATOM 1817 N N . VAL B 1 84 ? 8.789 -16.625 -0.89 1 97.5 84 VAL B N 1
ATOM 1818 C CA . VAL B 1 84 ? 7.598 -16.984 -0.124 1 97.5 84 VAL B CA 1
ATOM 1819 C C . VAL B 1 84 ? 7.965 -17.156 1.348 1 97.5 84 VAL B C 1
ATOM 1821 O O . VAL B 1 84 ? 8.852 -17.953 1.682 1 97.5 84 VAL B O 1
ATOM 1824 N N . VAL B 1 85 ? 7.219 -16.422 2.254 1 97.56 85 VAL B N 1
ATOM 1825 C CA . VAL B 1 85 ? 7.672 -16.422 3.641 1 97.56 85 VAL B CA 1
ATOM 1826 C C . VAL B 1 85 ? 6.656 -17.141 4.52 1 97.56 85 VAL B C 1
ATOM 1828 O O . VAL B 1 85 ? 6.934 -17.453 5.68 1 97.56 85 VAL B O 1
ATOM 1831 N N . HIS B 1 86 ? 5.512 -17.438 4.051 1 97.69 86 HIS B N 1
ATOM 1832 C CA . HIS B 1 86 ? 4.492 -18.203 4.762 1 97.69 86 HIS B CA 1
ATOM 1833 C C . HIS B 1 86 ? 3.543 -18.891 3.787 1 97.69 86 HIS B C 1
ATOM 1835 O O . HIS B 1 86 ? 3.148 -18.312 2.777 1 97.69 86 HIS B O 1
ATOM 1841 N N . ILE B 1 87 ? 3.223 -20.109 4.059 1 96.94 87 ILE B N 1
ATOM 1842 C CA . ILE B 1 87 ? 2.221 -20.844 3.299 1 96.94 87 ILE B CA 1
ATOM 1843 C C . ILE B 1 87 ? 1.164 -21.406 4.246 1 96.94 87 ILE B C 1
ATOM 1845 O O . ILE B 1 87 ? 1.484 -22.172 5.16 1 96.94 87 ILE B O 1
ATOM 1849 N N . GLY B 1 88 ? -0.047 -20.953 4.082 1 97.19 88 GLY B N 1
ATOM 1850 C CA . GLY B 1 88 ? -1.177 -21.5 4.812 1 97.19 88 GLY B CA 1
ATOM 1851 C C . GLY B 1 88 ? -2.004 -22.484 3.994 1 97.19 88 GLY B C 1
ATOM 1852 O O . GLY B 1 88 ? -1.526 -23.016 2.994 1 97.19 88 GLY B O 1
ATOM 1853 N N . ASN B 1 89 ? -3.213 -22.688 4.445 1 97.56 89 ASN B N 1
ATOM 1854 C CA . ASN B 1 89 ? -4.098 -23.609 3.74 1 97.56 89 ASN B CA 1
ATOM 1855 C C . ASN B 1 89 ? -4.66 -22.984 2.467 1 97.56 89 ASN B C 1
ATOM 1857 O O . ASN B 1 89 ? -4.746 -23.641 1.431 1 97.56 89 ASN B O 1
ATOM 1861 N N . THR B 1 90 ? -5.012 -21.734 2.594 1 97.88 90 THR B N 1
ATOM 1862 C CA . THR B 1 90 ? -5.672 -21.094 1.463 1 97.88 90 THR B CA 1
ATOM 1863 C C . THR B 1 90 ? -4.867 -19.875 0.986 1 97.88 90 THR B C 1
ATOM 1865 O O . THR B 1 90 ? -5.188 -19.281 -0.045 1 97.88 90 THR B O 1
ATOM 1868 N N . SER B 1 91 ? -3.811 -19.547 1.771 1 98.31 91 SER B N 1
ATOM 1869 C CA . SER B 1 91 ? -3.094 -18.312 1.475 1 98.31 91 SER B CA 1
ATOM 1870 C C . SER B 1 91 ? -1.585 -18.516 1.55 1 98.31 91 SER B C 1
ATOM 1872 O O . SER B 1 91 ? -1.115 -19.516 2.084 1 98.31 91 SER B O 1
ATOM 1874 N N . PHE B 1 92 ? -0.884 -17.641 0.948 1 98 92 PHE B N 1
ATOM 1875 C CA . PHE B 1 92 ? 0.566 -17.562 1.089 1 98 92 PHE B CA 1
ATOM 1876 C C . PHE B 1 92 ? 1.038 -16.109 1.107 1 98 92 PHE B C 1
ATOM 1878 O O . PHE B 1 92 ? 0.322 -15.219 0.66 1 98 92 PHE B O 1
ATOM 1885 N N . THR B 1 93 ? 2.26 -15.898 1.657 1 98.69 93 THR B N 1
ATOM 1886 C CA . THR B 1 93 ? 2.816 -14.562 1.833 1 98.69 93 THR B CA 1
ATOM 1887 C C . THR B 1 93 ? 4.137 -14.422 1.076 1 98.69 93 THR B C 1
ATOM 1889 O O . THR B 1 93 ? 5.027 -15.258 1.214 1 98.69 93 THR B O 1
ATOM 1892 N N . THR B 1 94 ? 4.18 -13.438 0.272 1 98.44 94 THR B N 1
ATOM 1893 C CA . THR B 1 94 ? 5.445 -13.125 -0.383 1 98.44 94 THR B CA 1
ATOM 1894 C C . THR B 1 94 ? 6.125 -11.938 0.29 1 98.44 94 THR B C 1
ATOM 1896 O O . THR B 1 94 ? 5.449 -11.039 0.805 1 98.44 94 THR B O 1
ATOM 1899 N N . ARG B 1 95 ? 7.406 -11.953 0.339 1 98.69 95 ARG B N 1
ATOM 1900 C CA . ARG B 1 95 ? 8.281 -10.828 0.664 1 98.69 95 ARG B CA 1
ATOM 1901 C C . ARG B 1 95 ? 9.125 -10.422 -0.541 1 98.69 95 ARG B C 1
ATOM 1903 O O . ARG B 1 95 ? 9.766 -11.266 -1.169 1 98.69 95 ARG B O 1
ATOM 1910 N N . GLN B 1 96 ? 9.094 -9.148 -0.836 1 98.88 96 GLN B N 1
ATOM 1911 C CA . GLN B 1 96 ? 9.781 -8.641 -2.016 1 98.88 96 GLN B CA 1
ATOM 1912 C C . GLN B 1 96 ? 10.703 -7.477 -1.655 1 98.88 96 GLN B C 1
ATOM 1914 O O . GLN B 1 96 ? 10.312 -6.59 -0.891 1 98.88 96 GLN B O 1
ATOM 1919 N N . HIS B 1 97 ? 11.883 -7.531 -2.105 1 98.88 97 HIS B N 1
ATOM 1920 C CA . HIS B 1 97 ? 12.82 -6.418 -2.023 1 98.88 97 HIS B CA 1
ATOM 1921 C C . HIS B 1 97 ? 12.953 -5.711 -3.367 1 98.88 97 HIS B C 1
ATOM 1923 O O . HIS B 1 97 ? 13.305 -6.336 -4.371 1 98.88 97 HIS B O 1
ATOM 1929 N N . LEU B 1 98 ? 12.664 -4.469 -3.408 1 98.94 98 LEU B N 1
ATOM 1930 C CA . LEU B 1 98 ? 12.789 -3.66 -4.617 1 98.94 98 LEU B CA 1
ATOM 1931 C C . LEU B 1 98 ? 14.102 -2.881 -4.621 1 98.94 98 LEU B C 1
ATOM 1933 O O . LEU B 1 98 ? 14.359 -2.096 -3.705 1 98.94 98 LEU B O 1
ATOM 1937 N N . LYS B 1 99 ? 14.844 -3.084 -5.664 1 98.81 99 LYS B N 1
ATOM 1938 C CA . LYS B 1 99 ? 16.156 -2.467 -5.766 1 98.81 99 LYS B CA 1
ATOM 1939 C C . LYS B 1 99 ? 16.219 -1.497 -6.941 1 98.81 99 LYS B C 1
ATOM 1941 O O . LYS B 1 99 ? 15.688 -1.775 -8.016 1 98.81 99 LYS B O 1
ATOM 1946 N N . ASP B 1 100 ? 16.953 -0.395 -6.734 1 98.12 100 ASP B N 1
ATOM 1947 C CA . ASP B 1 100 ? 17.125 0.559 -7.824 1 98.12 100 ASP B CA 1
ATOM 1948 C C . ASP B 1 100 ? 18.281 0.142 -8.742 1 98.12 100 ASP B C 1
ATOM 1950 O O . ASP B 1 100 ? 18.812 -0.964 -8.617 1 98.12 100 ASP B O 1
ATOM 1954 N N . GLY B 1 101 ? 18.594 0.974 -9.734 1 95.19 101 GLY B N 1
ATOM 1955 C CA . GLY B 1 101 ? 19.594 0.663 -10.742 1 95.19 101 GLY B CA 1
ATOM 1956 C C . GLY B 1 101 ? 20.969 0.458 -10.164 1 95.19 101 GLY B C 1
ATOM 1957 O O . GLY B 1 101 ? 21.844 -0.133 -10.805 1 95.19 101 GLY B O 1
ATOM 1958 N N . GLU B 1 102 ? 21.172 0.914 -8.93 1 96.56 102 GLU B N 1
ATOM 1959 C CA . GLU B 1 102 ? 22.484 0.799 -8.281 1 96.56 102 GLU B CA 1
ATOM 1960 C C . GLU B 1 102 ? 22.516 -0.369 -7.297 1 96.56 102 GLU B C 1
ATOM 1962 O O . GLU B 1 102 ? 23.5 -0.574 -6.598 1 96.56 102 GLU B O 1
ATOM 1967 N N . GLY B 1 103 ? 21.438 -1.062 -7.156 1 97.25 103 GLY B N 1
ATOM 1968 C CA . GLY B 1 103 ? 21.375 -2.258 -6.328 1 97.25 103 GLY B CA 1
ATOM 1969 C C . GLY B 1 103 ? 20.984 -1.972 -4.895 1 97.25 103 GLY B C 1
ATOM 1970 O O . GLY B 1 103 ? 20.969 -2.875 -4.055 1 97.25 103 GLY B O 1
ATOM 1971 N N . HIS B 1 104 ? 20.594 -0.7 -4.551 1 98 104 HIS B N 1
ATOM 1972 C CA . HIS B 1 104 ? 20.125 -0.366 -3.207 1 98 104 HIS B CA 1
ATOM 1973 C C . HIS B 1 104 ? 18.703 -0.858 -2.98 1 98 104 HIS B C 1
ATOM 1975 O O . HIS B 1 104 ? 17.828 -0.658 -3.828 1 98 104 HIS B O 1
ATOM 1981 N N . VAL B 1 105 ? 18.469 -1.523 -1.855 1 98.75 105 VAL B N 1
ATOM 1982 C CA . VAL B 1 105 ? 17.094 -1.868 -1.489 1 98.75 105 VAL B CA 1
ATOM 1983 C C . VAL B 1 105 ? 16.328 -0.601 -1.134 1 98.75 105 VAL B C 1
ATOM 1985 O O . VAL B 1 105 ? 16.656 0.093 -0.173 1 98.75 105 VAL B O 1
ATOM 1988 N N . CYS B 1 106 ? 15.297 -0.313 -1.886 1 98.75 106 CYS B N 1
ATOM 1989 C CA . CYS B 1 106 ? 14.539 0.922 -1.725 1 98.75 106 CYS B CA 1
ATOM 1990 C C . CYS B 1 106 ? 13.242 0.67 -0.962 1 98.75 106 CYS B C 1
ATOM 1992 O O . CYS B 1 106 ? 12.688 1.589 -0.358 1 98.75 106 CYS B O 1
ATOM 1994 N N . ALA B 1 107 ? 12.758 -0.543 -1.002 1 98.88 107 ALA B N 1
ATOM 1995 C CA . ALA B 1 107 ? 11.523 -0.878 -0.301 1 98.88 107 ALA B CA 1
ATOM 1996 C C . ALA B 1 107 ? 11.414 -2.383 -0.076 1 98.88 107 ALA B C 1
ATOM 1998 O O . ALA B 1 107 ? 12.031 -3.172 -0.79 1 98.88 107 ALA B O 1
ATOM 1999 N N . THR B 1 108 ? 10.695 -2.74 0.92 1 98.94 108 THR B N 1
ATOM 2000 C CA . THR B 1 108 ? 10.234 -4.109 1.146 1 98.94 108 THR B CA 1
ATOM 2001 C C . THR B 1 108 ? 8.711 -4.184 1.109 1 98.94 108 THR B C 1
ATOM 2003 O O . THR B 1 108 ? 8.031 -3.344 1.697 1 98.94 108 THR B O 1
ATOM 2006 N N . VAL B 1 109 ? 8.227 -5.129 0.384 1 98.94 109 VAL B N 1
ATOM 2007 C CA . VAL B 1 109 ? 6.785 -5.316 0.256 1 98.94 109 VAL B CA 1
ATOM 2008 C C . VAL B 1 109 ? 6.402 -6.715 0.741 1 98.94 109 VAL B C 1
ATOM 2010 O O . VAL B 1 109 ? 6.996 -7.711 0.318 1 98.94 109 VAL B O 1
ATOM 2013 N N . ILE B 1 110 ? 5.461 -6.789 1.655 1 98.94 110 ILE B N 1
ATOM 2014 C CA . ILE B 1 110 ? 4.844 -8.047 2.078 1 98.94 110 ILE B CA 1
ATOM 2015 C C . ILE B 1 110 ? 3.41 -8.117 1.561 1 98.94 110 ILE B C 1
ATOM 2017 O O . ILE B 1 110 ? 2.641 -7.164 1.71 1 98.94 110 ILE B O 1
ATOM 2021 N N . ALA B 1 111 ? 3.084 -9.172 0.957 1 98.88 111 ALA B N 1
ATOM 2022 C CA . ALA B 1 111 ? 1.731 -9.336 0.43 1 98.88 111 ALA B CA 1
ATOM 2023 C C . ALA B 1 111 ? 1.156 -10.695 0.812 1 98.88 111 ALA B C 1
ATOM 2025 O O . ALA B 1 111 ? 1.767 -11.734 0.543 1 98.88 111 ALA B O 1
ATOM 2026 N N . VAL B 1 112 ? 0.02 -10.695 1.457 1 98.88 112 VAL B N 1
ATOM 2027 C CA . VAL B 1 112 ? -0.742 -11.914 1.718 1 98.88 112 VAL B CA 1
ATOM 2028 C C . VAL B 1 112 ? -1.725 -12.164 0.577 1 98.88 112 VAL B C 1
ATOM 2030 O O . VAL B 1 112 ? -2.578 -11.32 0.289 1 98.88 112 VAL B O 1
ATOM 2033 N N . GLN B 1 113 ? -1.622 -13.273 -0.035 1 98.38 113 GLN B N 1
ATOM 2034 C CA . GLN B 1 113 ? -2.438 -13.633 -1.192 1 98.38 113 GLN B CA 1
ATOM 2035 C C . GLN B 1 113 ? -3.289 -14.867 -0.907 1 98.38 113 GLN B C 1
ATOM 2037 O O . GLN B 1 113 ? -2.777 -15.891 -0.448 1 98.38 113 GLN B O 1
ATOM 2042 N N . VAL B 1 114 ? -4.559 -14.758 -1.157 1 98.12 114 VAL B N 1
ATOM 2043 C CA . VAL B 1 114 ? -5.5 -15.844 -0.914 1 98.12 114 VAL B CA 1
ATOM 2044 C C . VAL B 1 114 ? -5.91 -16.484 -2.24 1 98.12 114 VAL B C 1
ATOM 2046 O O . VAL B 1 114 ? -6.414 -15.797 -3.135 1 98.12 114 VAL B O 1
ATOM 2049 N N . ALA B 1 115 ? -5.707 -17.766 -2.354 1 97.25 115 ALA B N 1
ATOM 2050 C CA . ALA B 1 115 ? -6.129 -18.484 -3.549 1 97.25 115 ALA B CA 1
ATOM 2051 C C . ALA B 1 115 ? -7.648 -18.562 -3.637 1 97.25 115 ALA B C 1
ATOM 2053 O O . ALA B 1 115 ? -8.32 -18.844 -2.643 1 97.25 115 ALA B O 1
ATOM 2054 N N . VAL B 1 116 ? -8.117 -18.312 -4.871 1 95.44 116 VAL B N 1
ATOM 2055 C CA . VAL B 1 116 ? -9.57 -18.281 -5.004 1 95.44 116 VAL B CA 1
ATOM 2056 C C . VAL B 1 116 ? -10 -19.172 -6.168 1 95.44 116 VAL B C 1
ATOM 2058 O O . VAL B 1 116 ? -9.227 -19.406 -7.102 1 95.44 116 VAL B O 1
ATOM 2061 N N . ASP B 1 117 ? -11.242 -19.672 -5.988 1 92.62 117 ASP B N 1
ATOM 2062 C CA . ASP B 1 117 ? -11.93 -20.328 -7.102 1 92.62 117 ASP B CA 1
ATOM 2063 C C . ASP B 1 117 ? -12.523 -19.297 -8.062 1 92.62 117 ASP B C 1
ATOM 2065 O O . ASP B 1 117 ? -13.32 -18.453 -7.652 1 92.62 117 ASP B O 1
ATOM 2069 N N . MET B 1 118 ? -12.164 -19.344 -9.297 1 86.44 118 MET B N 1
ATOM 2070 C CA . MET B 1 118 ? -12.555 -18.297 -10.234 1 86.44 118 MET B CA 1
ATOM 2071 C C . MET B 1 118 ? -14.055 -18.375 -10.539 1 86.44 118 MET B C 1
ATOM 2073 O O . MET B 1 118 ? -14.656 -17.375 -10.938 1 86.44 118 MET B O 1
ATOM 2077 N N . LEU B 1 119 ? -14.633 -19.516 -10.359 1 88.75 119 LEU B N 1
ATOM 2078 C CA . LEU B 1 119 ? -16.062 -19.703 -10.625 1 88.75 119 LEU B CA 1
ATOM 2079 C C . LEU B 1 119 ? -16.891 -19.188 -9.453 1 88.75 119 LEU B C 1
ATOM 2081 O O . LEU B 1 119 ? -17.891 -18.484 -9.656 1 88.75 119 LEU B O 1
ATOM 2085 N N . THR B 1 120 ? -16.453 -19.422 -8.219 1 90.12 120 THR B N 1
ATOM 2086 C CA . THR B 1 120 ? -17.234 -19.047 -7.039 1 90.12 120 THR B CA 1
ATOM 2087 C C . THR B 1 120 ? -16.672 -17.781 -6.391 1 90.12 120 THR B C 1
ATOM 2089 O O . THR B 1 120 ? -17.328 -17.172 -5.551 1 90.12 120 THR B O 1
ATOM 2092 N N . THR B 1 121 ? -15.477 -17.422 -6.703 1 85.94 121 THR B N 1
ATOM 2093 C CA . THR B 1 121 ? -14.75 -16.297 -6.129 1 85.94 121 THR B CA 1
ATOM 2094 C C . THR B 1 121 ? -14.57 -16.469 -4.625 1 85.94 121 THR B C 1
ATOM 2096 O O . THR B 1 121 ? -14.555 -15.492 -3.877 1 85.94 121 THR B O 1
ATOM 2099 N N . ARG B 1 122 ? -14.586 -17.75 -4.195 1 93.38 122 ARG B N 1
ATOM 2100 C CA . ARG B 1 122 ? -14.367 -18.078 -2.791 1 93.38 122 ARG B CA 1
ATOM 2101 C C . ARG B 1 122 ? -12.969 -18.641 -2.57 1 93.38 122 ARG B C 1
ATOM 2103 O O . ARG B 1 122 ? -12.383 -19.234 -3.479 1 93.38 122 ARG B O 1
ATOM 2110 N N . PRO B 1 123 ? -12.469 -18.391 -1.4 1 96.31 123 PRO B N 1
ATOM 2111 C CA . PRO B 1 123 ? -11.164 -18.984 -1.096 1 96.31 123 PRO B CA 1
ATOM 2112 C C . PRO B 1 123 ? -11.164 -20.516 -1.266 1 96.31 123 PRO B C 1
ATOM 2114 O O . PRO B 1 123 ? -12.172 -21.172 -0.977 1 96.31 123 PRO B O 1
ATOM 2117 N N . ARG B 1 124 ? -10.148 -20.984 -1.699 1 97 124 ARG B N 1
ATOM 2118 C CA . ARG B 1 124 ? -9.945 -22.438 -1.829 1 97 124 ARG B CA 1
ATOM 2119 C C . ARG B 1 124 ? -8.57 -22.844 -1.321 1 97 124 ARG B C 1
ATOM 2121 O O . ARG B 1 124 ? -7.672 -22 -1.198 1 97 124 ARG B O 1
ATOM 2128 N N . ALA B 1 125 ? -8.461 -24.125 -1.104 1 97 125 ALA B N 1
ATOM 2129 C CA . ALA B 1 125 ? -7.172 -24.656 -0.654 1 97 125 ALA B CA 1
ATOM 2130 C C . ALA B 1 125 ? -6.121 -24.562 -1.755 1 97 125 ALA B C 1
ATOM 2132 O O . ALA B 1 125 ? -6.445 -24.656 -2.941 1 97 125 ALA B O 1
ATOM 2133 N N . ILE B 1 126 ? -4.922 -24.328 -1.351 1 96.25 126 ILE B N 1
ATOM 2134 C CA . ILE B 1 126 ? -3.789 -24.406 -2.27 1 96.25 126 ILE B CA 1
ATOM 2135 C C . ILE B 1 126 ? -3.637 -25.828 -2.797 1 96.25 126 ILE B C 1
ATOM 2137 O O . ILE B 1 126 ? -3.555 -26.781 -2.018 1 96.25 126 ILE B O 1
ATOM 2141 N N . ALA B 1 127 ? -3.625 -25.922 -4.102 1 93.94 127 ALA B N 1
ATOM 2142 C CA . ALA B 1 127 ? -3.537 -27.234 -4.73 1 93.94 127 ALA B CA 1
ATOM 2143 C C . ALA B 1 127 ? -2.127 -27.797 -4.605 1 93.94 127 ALA B C 1
ATOM 2145 O O . ALA B 1 127 ? -1.166 -27.062 -4.395 1 93.94 127 ALA B O 1
ATOM 2146 N N . ALA B 1 128 ? -2.01 -29.094 -4.777 1 92.75 128 ALA B N 1
ATOM 2147 C CA . ALA B 1 128 ? -0.74 -29.797 -4.602 1 92.75 128 ALA B CA 1
ATOM 2148 C C . ALA B 1 128 ? 0.325 -29.25 -5.547 1 92.75 128 ALA B C 1
ATOM 2150 O O . ALA B 1 128 ? 1.474 -29.047 -5.145 1 92.75 128 ALA B O 1
ATOM 2151 N N . HIS B 1 129 ? -0.077 -29.062 -6.793 1 90.69 129 HIS B N 1
ATOM 2152 C CA . HIS B 1 129 ? 0.894 -28.562 -7.762 1 90.69 129 HIS B CA 1
ATOM 2153 C C . HIS B 1 129 ? 1.309 -27.141 -7.445 1 90.69 129 HIS B C 1
ATOM 2155 O O . HIS B 1 129 ? 2.445 -26.734 -7.715 1 90.69 129 HIS B O 1
ATOM 2161 N N . GLU B 1 130 ? 0.436 -26.297 -6.91 1 93.75 130 GLU B N 1
ATOM 2162 C CA . GLU B 1 130 ? 0.759 -24.938 -6.48 1 93.75 130 GLU B CA 1
ATOM 2163 C C . GLU B 1 130 ? 1.706 -24.953 -5.285 1 93.75 130 GLU B C 1
ATOM 2165 O O . GLU B 1 130 ? 2.658 -24.172 -5.23 1 93.75 130 GLU B O 1
ATOM 2170 N N . LEU B 1 131 ? 1.413 -25.859 -4.391 1 93.12 131 LEU B N 1
ATOM 2171 C CA . LEU B 1 131 ? 2.244 -26.016 -3.199 1 93.12 131 LEU B CA 1
ATOM 2172 C C . LEU B 1 131 ? 3.678 -26.359 -3.582 1 93.12 131 LEU B C 1
ATOM 2174 O O . LEU B 1 131 ? 4.629 -25.875 -2.965 1 93.12 131 LEU B O 1
ATOM 2178 N N . GLN B 1 132 ? 3.863 -27.188 -4.531 1 90.06 132 GLN B N 1
ATOM 2179 C CA . GLN B 1 132 ? 5.188 -27.578 -4.996 1 90.06 132 GLN B CA 1
ATOM 2180 C C . GLN B 1 132 ? 5.988 -26.375 -5.473 1 90.06 132 GLN B C 1
ATOM 2182 O O . GLN B 1 132 ? 7.176 -26.234 -5.156 1 90.06 132 GLN B O 1
ATOM 2187 N N . VAL B 1 133 ? 5.324 -25.531 -6.238 1 90.88 133 VAL B N 1
ATOM 2188 C CA . VAL B 1 133 ? 5.992 -24.344 -6.746 1 90.88 133 VAL B CA 1
ATOM 2189 C C . VAL B 1 133 ? 6.309 -23.391 -5.594 1 90.88 133 VAL B C 1
ATOM 2191 O O . VAL B 1 133 ? 7.43 -22.891 -5.48 1 90.88 133 VAL B O 1
ATOM 2194 N N . LEU B 1 134 ? 5.328 -23.172 -4.699 1 94.06 134 LEU B N 1
ATOM 2195 C CA . LEU B 1 134 ? 5.484 -22.219 -3.602 1 94.06 134 LEU B CA 1
ATOM 2196 C C . LEU B 1 134 ? 6.621 -22.641 -2.674 1 94.06 134 LEU B C 1
ATOM 2198 O O . LEU B 1 134 ? 7.383 -21.812 -2.197 1 94.06 134 LEU B O 1
ATOM 2202 N N . THR B 1 135 ? 6.793 -23.891 -2.438 1 92.88 135 THR B N 1
ATOM 2203 C CA . THR B 1 135 ? 7.777 -24.406 -1.497 1 92.88 135 THR B CA 1
ATOM 2204 C C . THR B 1 135 ? 9.195 -24.203 -2.027 1 92.88 135 THR B C 1
ATOM 2206 O O . THR B 1 135 ? 10.141 -24.078 -1.25 1 92.88 135 THR B O 1
ATOM 2209 N N . GLN B 1 136 ? 9.32 -24.172 -3.318 1 90.94 136 GLN B N 1
ATOM 2210 C CA . GLN B 1 136 ? 10.633 -23.922 -3.914 1 90.94 136 GLN B CA 1
ATOM 2211 C C . GLN B 1 136 ? 11.164 -22.547 -3.527 1 90.94 136 GLN B C 1
ATOM 2213 O O . GLN B 1 136 ? 12.375 -22.328 -3.516 1 90.94 136 GLN B O 1
ATOM 2218 N N . PHE B 1 137 ? 10.273 -21.688 -3.248 1 93 137 PHE B N 1
ATOM 2219 C CA . PHE B 1 137 ? 10.656 -20.312 -2.939 1 93 137 PHE B CA 1
ATOM 2220 C C . PHE B 1 137 ? 10.422 -20 -1.467 1 93 137 PHE B C 1
ATOM 2222 O O . PHE B 1 137 ? 10.461 -18.828 -1.059 1 93 137 PHE B O 1
ATOM 2229 N N . ALA B 1 138 ? 10.086 -20.969 -0.665 1 91.31 138 ALA B N 1
ATOM 2230 C CA . ALA B 1 138 ? 9.797 -20.781 0.754 1 91.31 138 ALA B CA 1
ATOM 2231 C C . ALA B 1 138 ? 11.062 -20.453 1.536 1 91.31 138 ALA B C 1
ATOM 2233 O O . ALA B 1 138 ? 12.016 -21.234 1.546 1 91.31 138 ALA B O 1
ATOM 2234 N N . ALA B 1 139 ? 11.031 -19.219 2.033 1 82.75 139 ALA B N 1
ATOM 2235 C CA . ALA B 1 139 ? 12.188 -18.797 2.818 1 82.75 139 ALA B CA 1
ATOM 2236 C C . ALA B 1 139 ? 12.336 -19.656 4.074 1 82.75 139 ALA B C 1
ATOM 2238 O O . ALA B 1 139 ? 11.344 -20.109 4.648 1 82.75 139 ALA B O 1
ATOM 2239 N N . SER B 1 140 ? 13.5 -20.156 4.336 1 70.69 140 SER B N 1
ATOM 2240 C CA . SER B 1 140 ? 13.766 -20.969 5.52 1 70.69 140 SER B CA 1
ATOM 2241 C C . SER B 1 140 ? 13.414 -20.219 6.797 1 70.69 140 SER B C 1
ATOM 2243 O O . SER B 1 140 ? 13.664 -19.016 6.902 1 70.69 140 SER B O 1
ATOM 2245 N N . THR B 1 141 ? 12.258 -20.391 7.344 1 57.84 141 THR B N 1
ATOM 2246 C CA . THR B 1 141 ? 11.922 -19.781 8.625 1 57.84 141 THR B CA 1
ATOM 2247 C C . THR B 1 141 ? 13.141 -19.734 9.539 1 57.84 141 THR B C 1
ATOM 2249 O O . THR B 1 141 ? 13.688 -20.766 9.914 1 57.84 141 THR B O 1
ATOM 2252 N N . GLN B 1 142 ? 14.125 -18.922 9.312 1 47.78 142 GLN B N 1
ATOM 2253 C CA . GLN B 1 142 ? 15.195 -18.891 10.305 1 47.78 142 GLN B CA 1
ATOM 2254 C C . GLN B 1 142 ? 14.641 -19.031 11.719 1 47.78 142 GLN B C 1
ATOM 2256 O O . GLN B 1 142 ? 13.797 -18.234 12.141 1 47.78 142 GLN B O 1
ATOM 2261 N N . GLN B 1 143 ? 14.445 -20.188 12.211 1 40.03 143 GLN B N 1
ATOM 2262 C CA . GLN B 1 143 ? 14.312 -20.359 13.656 1 40.03 143 GLN B CA 1
ATOM 2263 C C . GLN B 1 143 ? 15.281 -19.453 14.406 1 40.03 143 GLN B C 1
ATOM 2265 O O . GLN B 1 143 ? 16.5 -19.531 14.219 1 40.03 143 GLN B O 1
ATOM 2270 N N . GLU B 1 144 ? 15.078 -18.156 14.516 1 40.75 144 GLU B N 1
ATOM 2271 C CA . GLU B 1 144 ? 15.82 -17.453 15.555 1 40.75 144 GLU B CA 1
ATOM 2272 C C . GLU B 1 144 ? 16.031 -18.328 16.781 1 40.75 144 GLU B C 1
ATOM 2274 O O . GLU B 1 144 ? 15.07 -18.625 17.5 1 40.75 144 GLU B O 1
ATOM 2279 N N . SER B 1 145 ? 16.734 -19.328 16.734 1 34.81 145 SER B N 1
ATOM 2280 C CA . SER B 1 145 ? 17.234 -20.047 17.906 1 34.81 145 SER B CA 1
ATOM 2281 C C . SER B 1 145 ? 17.797 -19.078 18.938 1 34.81 145 SER B C 1
ATOM 2283 O O . SER B 1 145 ? 18.547 -18.156 18.609 1 34.81 145 SER B O 1
ATOM 2285 N N . GLU B 1 146 ? 17.094 -18.906 20.094 1 32.5 146 GLU B N 1
ATOM 2286 C CA . GLU B 1 146 ? 17.625 -18.453 21.375 1 32.5 146 GLU B CA 1
ATOM 2287 C C . GLU B 1 146 ? 19.031 -18.969 21.625 1 32.5 146 GLU B C 1
ATOM 2289 O O . GLU B 1 146 ? 19.203 -20.141 21.984 1 32.5 146 GLU B O 1
ATOM 2294 N N . GLN B 1 147 ? 20.094 -18.844 20.766 1 23.88 147 GLN B N 1
ATOM 2295 C CA . GLN B 1 147 ? 21.297 -18.891 21.594 1 23.88 147 GLN B CA 1
ATOM 2296 C C . GLN B 1 147 ? 21.422 -17.609 22.422 1 23.88 147 GLN B C 1
ATOM 2298 O O . GLN B 1 147 ? 21.172 -16.5 21.922 1 23.88 147 GLN B O 1
#

Foldseek 3Di:
DPCLVPQDKDKDKFFDDPVQADPVFFGDPVVVVVLVVVSVVVLQCVQAVVVVHDRFDKDWPDKDKDFDATAGPVFGIWMKIWAWADDDFFKTKIWIFIAGPVGDGGMIMITIIGGADPVVRHTDGQDPVNVVSRRSRHDDPPPPPPD/DPCLVDQDKDKDKFFDDPVQADPVFFGDPVVVVVLVVVSVVVLQCVQAVVVVHDRFDKDWPDKDKDFDATAGPVFGIWMKIWAWADDDFFKTKIWIFIAGPVGDGGMIMITIIGGADPVVRHTHGQDPVNVVSRRSRHDDPPPPPPD

Nearest PDB structures (foldseek):
  5kl9-assembly1_B  TM=8.934E-01  e=4.917E-09  Escherichia coli O157:H7
  3ck1-assembly1_A  TM=8.878E-01  e=1.850E-08  Cupriavidus pinatubonensis JMP134
  5eo2-assembly2_C  TM=8.173E-01  e=4.997E-08  Staphylococcus aureus subsp. aureus Mu50
  2own-assembly1_A  TM=8.222E-01  e=1.163E-06  Lactiplantibacillus plantarum
  5hmb-assembly1_A  TM=8.047E-01  e=1.838E-05  Streptomyces sahachiroi

InterPro domains:
  IPR029069 HotDog domain superfamily [SSF54637] (7-1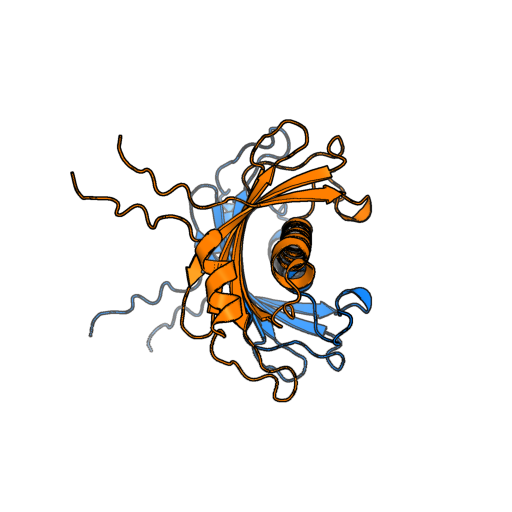36)
  IPR050563 4-hydroxybenzoyl-CoA thioesterase [PTHR31793] (9-137)

Secondary structure (DSSP, 8-state):
---------EEEEEEPPGGGB-TTSSB-HHHHHHHHHHHHHHHHHHHTGGGTPPPPPEEEEEEEEEE-SPPPTT-SEEEEEEEEEEE-SSEEEEEEEEE-TT--EEEEEEEEEEEB-TTT--B-PPPHHHHHHHHHTB---------/---------EEEEEEPPGGGB-TTSSB-HHHHHHHHHHHHHHHHHHHTGGGTPPPPPEEEEEEEEEE-SPPPTT-SEEEEEEEEEEE-SSEEEEEEEEE-TT--EEEEEEEEEEEB-TTT--B-PPPHHHHHHHHHTB---------

Organism: Corynebacterium diphtheriae (strain ATCC 700971 / NCTC 13129 / Biotype gravis) (NCBI:txid257309)

Sequence (294 aa):
MSTESSHQVHTATVPVRWTDFDRFGHVTNSAYVDLAQEARTVWANDNFAVKGHQIPAVFVRHIEVDYLRPIMPSTSQVVVETEVVHIGNTSFTTRQHLKDGEGHVCATVIAVQVAVDMLTTRPRAIAAHELQVLTQFAASTQQESEQMSTESSHQVHTATVPVRWTDFDRFGHVTNSAYVDLAQEARTVWANDNFAVKGHQIPAVFVRHIEVDYLRPIMPSTSQVVVETEVVHIGNTSFTTRQHLKDGEGHVCATVIAVQVAVDMLTTRPRAIAAHELQVLTQFAASTQQESEQ

Solvent-accessible surface area (backbone atoms only — not comparable to full-atom values): 15864 Å² total; per-residue (Å²): 126,84,74,69,73,71,42,43,68,47,78,34,79,43,76,55,56,82,84,35,40,43,99,86,49,30,54,34,79,35,40,54,50,47,54,51,49,52,38,50,51,52,50,40,45,67,61,22,43,73,72,72,36,79,64,78,50,66,44,69,42,33,40,35,37,41,52,72,41,85,49,48,78,89,36,58,38,32,41,33,38,40,32,25,69,44,77,60,65,35,32,37,26,37,42,31,41,36,16,41,74,85,65,48,69,23,31,40,38,40,38,34,32,33,30,37,36,87,87,77,69,36,78,32,68,64,46,71,74,54,47,57,52,49,56,50,21,30,47,64,74,72,71,79,67,87,120,126,83,75,68,74,72,42,43,69,46,77,35,77,44,77,55,57,83,83,34,41,43,100,86,48,30,54,35,80,33,41,55,50,47,54,51,50,53,36,51,52,52,50,39,46,66,60,24,43,72,73,73,36,78,63,78,49,64,45,72,42,32,40,35,36,41,52,71,42,84,49,48,78,87,36,58,38,32,41,32,38,40,31,26,69,45,77,60,64,36,34,38,27,37,42,32,41,35,16,41,72,85,66,48,68,22,32,38,38,38,38,35,32,33,29,38,36,85,88,76,69,38,79,34,69,64,47,72,74,54,46,56,51,48,56,51,21,30,46,66,74,72,71,80,66,88,121

pLDDT: mean 90.15, std 16.34, range [23.56, 98.94]